Protein AF-A0A5C6ACD1-F1 (afdb_monomer_lite)

Foldseek 3Di:
DAFPLGDDDDADWDQDPQAIWGDDDVDIDGDHPNGHPDDDPDPVRSLVVQVVVCCPVHDALVNLLVSLVSCLVVVVLVRNVVSLVVSCVRPVDDPSSVVSVVSSVVSPDDDDPDDPDDDDDDDDDDDDDDDDDPPPPDDDPPFFDADPCLLVLLVPPVVCLCLVAPPVVVAAEPDHDPAQHADNCVVSSRDDPVNSVSNVRSQRVQADLVDLCPRNNLCPLVQDDPPDGHDDDDVSVVSSVSVSVSSVNRSVVRDDPVVVVVVVPDDDDDDDDDDDDDDDDPPDDDPPPVVVVVVVVPDPPPPPPDDPDDDPDPPPPPPVVVVCVVPPDPVPPD

Radius of gyration: 28.67 Å; chains: 1; bounding box: 75×66×76 Å

pLDDT: mean 71.04, std 18.98, range [27.61, 96.44]

Sequence (334 aa):
MLLHNGSLLEGAVERSPEGVAIQGEGSFLRLRGAEVAYVADSTVGAYEWKRGQAARDGLDATDHLELADWALQNRLLPQAARELLDARQLVPRSGRLDLLERRLDEALRPAAPPAPETKPVLVEGMAEHPGIASNHSVNNPARPILPEGALEQFTRRIQPVLLNSCATAGCHGVHPEPGFALDVAPLRGYGDARSTERNLHATLDLIDLNAVDKSPLLVAAAGPHAGVAPLAGPRRDEMLERLSFWVGAIVAYNRPPEQEAAADQAPPVAEKASVAAEPPVTAESEPDWEAIVAAEADKPTTIQRGVKLTPVRPRDEFDPAVFNTQHRRPQDDE

Organism: NCBI:txid2528001

Structure (mmCIF, N/CA/C/O backbone):
data_AF-A0A5C6ACD1-F1
#
_entry.id   AF-A0A5C6ACD1-F1
#
loop_
_atom_site.group_PDB
_atom_site.id
_atom_site.type_symbol
_atom_site.label_atom_id
_atom_site.label_alt_id
_atom_site.label_comp_id
_atom_site.label_asym_id
_atom_site.label_entity_id
_atom_site.label_seq_id
_atom_site.pdbx_PDB_ins_code
_atom_site.Cartn_x
_atom_site.Cartn_y
_atom_site.Cartn_z
_atom_site.occupancy
_atom_site.B_iso_or_equiv
_atom_site.auth_seq_id
_atom_site.auth_comp_id
_atom_site.auth_asym_id
_atom_site.auth_atom_id
_atom_site.pdbx_PDB_model_num
ATOM 1 N N . MET A 1 1 ? 14.435 13.906 -1.425 1.00 82.12 1 MET A N 1
ATOM 2 C CA . MET A 1 1 ? 15.107 12.912 -0.554 1.00 82.12 1 MET A CA 1
ATOM 3 C C . MET A 1 1 ? 14.461 11.547 -0.745 1.00 82.12 1 MET A C 1
ATOM 5 O O . MET A 1 1 ? 13.245 11.478 -0.748 1.00 82.12 1 MET A O 1
ATOM 9 N N . LEU A 1 2 ? 15.252 10.488 -0.911 1.00 74.75 2 LEU A N 1
ATOM 10 C CA . LEU A 1 2 ? 14.813 9.101 -1.083 1.00 74.75 2 LEU A CA 1
ATOM 11 C C . LEU A 1 2 ? 15.125 8.286 0.179 1.00 74.75 2 LEU A C 1
ATOM 13 O O . LEU A 1 2 ? 16.235 8.349 0.714 1.00 74.75 2 LEU A O 1
ATOM 17 N N . LEU A 1 3 ? 14.156 7.504 0.637 1.00 78.62 3 LEU A N 1
ATOM 18 C CA . LEU A 1 3 ? 14.277 6.626 1.801 1.00 78.62 3 LEU A CA 1
ATOM 19 C C . LEU A 1 3 ? 14.599 5.181 1.392 1.00 78.62 3 LEU A C 1
ATOM 21 O O . LEU A 1 3 ? 14.385 4.794 0.243 1.00 78.62 3 LEU A O 1
ATOM 25 N N . HIS A 1 4 ? 15.083 4.362 2.331 1.00 69.25 4 HIS A N 1
ATOM 26 C CA . HIS A 1 4 ? 15.406 2.946 2.069 1.00 69.25 4 HIS A CA 1
ATOM 27 C C . HIS A 1 4 ? 14.192 2.101 1.661 1.00 69.25 4 HIS A C 1
ATOM 29 O O . HIS A 1 4 ? 14.351 1.109 0.958 1.00 69.25 4 HIS A O 1
ATOM 35 N N . ASN A 1 5 ? 12.979 2.512 2.037 1.00 66.62 5 ASN A N 1
ATOM 36 C CA . ASN A 1 5 ? 11.733 1.884 1.586 1.00 66.62 5 ASN A CA 1
ATOM 37 C C . ASN A 1 5 ? 11.304 2.316 0.165 1.00 66.62 5 ASN A C 1
ATOM 39 O O . ASN A 1 5 ? 10.288 1.850 -0.339 1.00 66.62 5 ASN A O 1
ATOM 43 N N . GLY A 1 6 ? 12.056 3.208 -0.491 1.00 63.69 6 GLY A N 1
ATOM 44 C CA . GLY A 1 6 ? 11.771 3.690 -1.840 1.00 63.69 6 GLY A CA 1
ATOM 45 C C . GLY A 1 6 ? 10.845 4.907 -1.921 1.00 63.69 6 GLY A C 1
ATOM 46 O O . GLY A 1 6 ? 10.571 5.351 -3.039 1.00 63.69 6 GLY A O 1
ATOM 47 N N . SER A 1 7 ? 10.393 5.467 -0.794 1.00 70.31 7 SER A N 1
ATOM 48 C CA . SER A 1 7 ? 9.575 6.686 -0.770 1.00 70.31 7 SER A CA 1
ATOM 49 C C . SER A 1 7 ? 10.400 7.933 -1.075 1.00 70.31 7 SER A C 1
ATOM 51 O O . SER A 1 7 ? 11.525 8.083 -0.586 1.00 70.31 7 SER A O 1
ATOM 53 N N . LEU A 1 8 ? 9.816 8.849 -1.849 1.00 77.38 8 LEU A N 1
ATOM 54 C CA . LEU A 1 8 ? 10.395 10.154 -2.135 1.00 77.38 8 LEU A CA 1
ATOM 55 C C . LEU A 1 8 ? 9.710 11.231 -1.289 1.00 77.38 8 LEU A C 1
ATOM 57 O O . LEU A 1 8 ? 8.489 11.333 -1.264 1.00 77.38 8 LEU A O 1
ATOM 61 N N . LEU A 1 9 ? 10.513 12.036 -0.604 1.00 77.25 9 LEU A N 1
ATOM 62 C CA . LEU A 1 9 ? 10.075 13.217 0.128 1.00 77.25 9 LEU A CA 1
ATOM 63 C C . LEU A 1 9 ? 10.684 14.464 -0.507 1.00 77.25 9 LEU A C 1
ATOM 65 O O . LEU A 1 9 ? 11.903 14.533 -0.705 1.00 77.25 9 LEU A O 1
ATOM 69 N N . GLU A 1 10 ? 9.848 15.449 -0.807 1.00 77.88 10 GLU A N 1
ATOM 70 C CA . GLU A 1 10 ? 10.248 16.724 -1.402 1.00 77.88 10 GLU A CA 1
ATOM 71 C C . GLU A 1 10 ? 10.230 17.832 -0.344 1.00 77.88 10 GLU A C 1
ATOM 73 O O . GLU A 1 10 ? 9.373 17.856 0.538 1.00 77.88 10 GLU A O 1
ATOM 78 N N . GLY A 1 11 ? 11.226 18.716 -0.388 1.00 81.62 11 GLY A N 1
ATOM 79 C CA . GLY A 1 11 ? 11.412 19.766 0.610 1.00 81.62 11 GLY A CA 1
ATOM 80 C C . GLY A 1 11 ? 12.875 20.162 0.783 1.00 81.62 11 GLY A C 1
ATOM 81 O O . GLY A 1 11 ? 13.781 19.521 0.242 1.00 81.62 11 GLY A O 1
ATOM 82 N N . ALA A 1 12 ? 13.106 21.225 1.551 1.00 79.56 12 ALA A N 1
ATOM 83 C CA . ALA A 1 12 ? 14.442 21.668 1.921 1.00 79.56 12 ALA A CA 1
ATOM 84 C C . ALA A 1 12 ? 15.056 20.669 2.907 1.00 79.56 12 ALA A C 1
ATOM 86 O O . ALA A 1 12 ? 14.470 20.380 3.949 1.00 79.56 12 ALA A O 1
ATOM 87 N N . VAL A 1 13 ? 16.220 20.121 2.560 1.00 83.44 13 VAL A N 1
ATOM 88 C CA . VAL A 1 13 ? 16.896 19.098 3.362 1.00 83.44 13 VAL A CA 1
ATOM 89 C C . VAL A 1 13 ? 18.021 19.734 4.168 1.00 83.44 13 VAL A C 1
ATOM 91 O O . VAL A 1 13 ? 18.943 20.313 3.598 1.00 83.44 13 VAL A O 1
ATOM 94 N N . GLU A 1 14 ? 17.986 19.556 5.484 1.00 81.69 14 GLU A N 1
ATOM 95 C CA . GLU A 1 14 ? 19.046 19.981 6.394 1.00 81.69 14 GLU A CA 1
ATOM 96 C C . GLU A 1 14 ? 19.664 18.759 7.081 1.00 81.69 14 GLU A C 1
ATOM 98 O O . GLU A 1 14 ? 18.973 17.926 7.675 1.00 81.69 14 GLU A O 1
ATOM 103 N N . ARG A 1 15 ? 20.990 18.622 6.983 1.00 80.62 15 ARG A N 1
ATOM 104 C CA . ARG A 1 15 ? 21.721 17.541 7.654 1.00 80.62 15 ARG A CA 1
ATOM 105 C C . ARG A 1 15 ? 22.156 18.009 9.034 1.00 80.62 15 ARG A C 1
ATOM 107 O O . ARG A 1 15 ? 22.850 19.015 9.146 1.00 80.62 15 ARG A O 1
ATOM 114 N N . SER A 1 16 ? 21.804 17.246 10.064 1.00 74.12 16 SER A N 1
ATOM 115 C CA . SER A 1 16 ? 22.235 17.488 11.439 1.00 74.12 16 SER A CA 1
ATOM 116 C C . SER A 1 16 ? 23.021 16.287 11.993 1.00 74.12 16 SER A C 1
ATOM 118 O O . SER A 1 16 ? 22.980 15.195 11.424 1.00 74.12 16 SER A O 1
ATOM 120 N N . PRO A 1 17 ? 23.739 16.443 13.120 1.00 65.69 17 PRO A N 1
ATOM 121 C CA . PRO A 1 17 ? 24.431 15.329 13.777 1.00 65.69 17 PRO A CA 1
ATOM 122 C C . PRO A 1 17 ? 23.490 14.215 14.265 1.00 65.69 17 PRO A C 1
ATOM 124 O O . PRO A 1 17 ? 23.923 13.086 14.469 1.00 65.69 17 PRO A O 1
ATOM 127 N N . GLU A 1 18 ? 22.207 14.528 14.461 1.00 65.62 18 GLU A N 1
ATOM 128 C CA . GLU A 1 18 ? 21.193 13.603 14.978 1.00 65.62 18 GLU A CA 1
ATOM 129 C C . GLU A 1 18 ? 20.368 12.940 13.859 1.00 65.62 18 GLU A C 1
ATOM 131 O O . GLU A 1 18 ? 19.579 12.035 14.132 1.00 65.62 18 GLU A O 1
ATOM 136 N N . GLY A 1 19 ? 20.53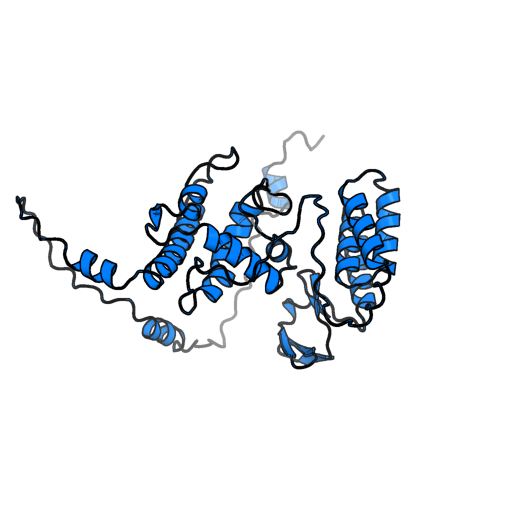0 13.367 12.599 1.00 76.81 19 GLY A N 1
ATOM 137 C CA . GLY A 1 19 ? 19.793 12.818 11.464 1.00 76.81 19 GLY A CA 1
ATOM 138 C C . GLY A 1 19 ? 19.651 13.782 10.288 1.00 76.81 19 GLY A C 1
ATOM 139 O O . GLY A 1 19 ? 20.471 14.670 10.066 1.00 76.81 19 GLY A O 1
ATOM 140 N N . VAL A 1 20 ? 18.593 13.592 9.508 1.00 78.56 20 VAL A N 1
ATOM 141 C CA . VAL A 1 20 ? 18.263 14.432 8.354 1.00 78.56 20 VAL A CA 1
ATOM 142 C C . VAL A 1 20 ? 16.871 15.010 8.569 1.00 78.56 20 VAL A C 1
ATOM 144 O O . VAL A 1 20 ? 15.917 14.271 8.803 1.00 78.56 20 VAL A O 1
ATOM 147 N N . ALA A 1 21 ? 16.757 16.331 8.520 1.00 75.88 21 ALA A N 1
ATOM 148 C CA . ALA A 1 21 ? 15.484 17.029 8.573 1.00 75.88 21 ALA A CA 1
ATOM 149 C C . ALA A 1 21 ? 15.046 17.424 7.162 1.00 75.88 21 ALA A C 1
ATOM 151 O O . ALA A 1 21 ? 15.875 17.777 6.321 1.00 75.88 21 ALA A O 1
ATOM 152 N N . ILE A 1 22 ? 13.742 17.368 6.913 1.00 77.38 22 ILE A N 1
ATOM 153 C CA . ILE A 1 22 ? 13.120 17.887 5.703 1.00 77.38 22 ILE A CA 1
ATOM 154 C C . ILE A 1 22 ? 12.014 18.871 6.071 1.00 77.38 22 ILE A C 1
ATOM 156 O O . ILE A 1 22 ? 11.175 18.594 6.933 1.00 77.38 22 ILE A O 1
ATOM 160 N N . GLN A 1 23 ? 12.035 20.026 5.417 1.00 74.88 23 GLN A N 1
ATOM 161 C CA . GLN A 1 23 ? 11.041 21.077 5.565 1.00 74.88 23 GLN A CA 1
ATOM 162 C C . GLN A 1 23 ? 10.285 21.247 4.243 1.00 74.88 23 GLN A C 1
ATOM 164 O O . GLN A 1 23 ? 10.867 21.643 3.233 1.00 74.88 23 GLN A O 1
ATOM 169 N N . GLY A 1 24 ? 8.998 20.907 4.246 1.00 71.88 24 GLY A N 1
ATOM 170 C CA . GLY A 1 24 ? 8.070 21.118 3.134 1.00 71.88 24 GLY A CA 1
ATOM 171 C C . GLY A 1 24 ? 7.182 22.346 3.353 1.00 71.88 24 GLY A C 1
ATOM 172 O O . GLY A 1 24 ? 7.344 23.084 4.327 1.00 71.88 24 GLY A O 1
ATOM 173 N N . GLU A 1 25 ? 6.201 22.553 2.470 1.00 64.62 25 GLU A N 1
ATOM 174 C CA . GLU A 1 25 ? 5.166 23.580 2.653 1.00 64.62 25 GLU A CA 1
ATOM 175 C C . GLU A 1 25 ? 4.336 23.267 3.910 1.00 64.62 25 GLU A C 1
ATOM 177 O O . GLU A 1 25 ? 3.445 22.422 3.905 1.00 64.62 25 GLU A O 1
ATOM 182 N N . GLY A 1 26 ? 4.689 23.900 5.031 1.00 52.97 26 GLY A N 1
ATOM 183 C CA . GLY A 1 26 ? 3.993 23.751 6.313 1.00 52.97 26 GLY A CA 1
ATOM 184 C C . GLY A 1 26 ? 4.273 22.452 7.079 1.00 52.97 26 GLY A C 1
ATOM 185 O O . GLY A 1 26 ? 3.677 22.244 8.132 1.00 52.97 26 GLY A O 1
ATOM 186 N N . SER A 1 27 ? 5.179 21.594 6.602 1.00 59.62 27 SER A N 1
ATOM 187 C CA . SER A 1 27 ? 5.548 20.342 7.276 1.00 59.62 27 SER A CA 1
ATOM 188 C C . SER A 1 27 ? 7.034 20.304 7.629 1.00 59.62 27 SER A C 1
ATOM 190 O O . SER A 1 27 ? 7.888 20.723 6.851 1.00 59.62 27 SER A O 1
ATOM 192 N N . PHE A 1 28 ? 7.343 19.798 8.822 1.00 66.44 28 PHE A N 1
ATOM 193 C CA . PHE A 1 28 ? 8.704 19.525 9.276 1.00 66.44 28 PHE A CA 1
ATOM 194 C C . PHE A 1 28 ? 8.779 18.069 9.721 1.00 66.44 28 PHE A C 1
ATOM 196 O O . PHE A 1 28 ? 8.016 17.642 10.588 1.00 66.44 28 PHE A O 1
ATOM 203 N N . LEU A 1 29 ? 9.694 17.308 9.128 1.00 68.19 29 LEU A N 1
ATOM 204 C CA . LEU A 1 29 ? 9.902 15.903 9.451 1.00 68.19 29 LEU A CA 1
ATOM 205 C C . LEU A 1 29 ? 11.386 15.652 9.702 1.00 68.19 29 LEU A C 1
ATOM 207 O O . LEU A 1 29 ? 12.237 16.024 8.896 1.00 68.19 29 LEU A O 1
ATOM 211 N N . ARG A 1 30 ? 11.698 14.991 10.818 1.00 73.50 30 ARG A N 1
ATOM 212 C CA . ARG A 1 30 ? 13.063 14.603 11.180 1.00 73.50 30 ARG A CA 1
ATOM 213 C C . ARG A 1 30 ? 13.199 13.092 11.112 1.00 73.50 30 ARG A C 1
ATOM 215 O O . ARG A 1 30 ? 12.466 12.380 11.789 1.00 73.50 30 ARG A O 1
ATOM 222 N N . LEU A 1 31 ? 14.143 12.628 10.306 1.00 70.62 31 LEU A N 1
ATOM 223 C CA . LEU A 1 31 ? 14.413 11.215 10.075 1.00 70.62 31 LEU A CA 1
ATOM 224 C C . LEU A 1 31 ? 15.811 10.858 10.555 1.00 70.62 31 LEU A C 1
ATOM 226 O O . LEU A 1 31 ? 16.729 11.687 10.559 1.00 70.62 31 LEU A O 1
ATOM 230 N N . ARG A 1 32 ? 15.996 9.599 10.945 1.00 76.31 32 ARG A N 1
ATOM 231 C CA . ARG A 1 32 ? 17.329 9.098 11.286 1.00 76.31 32 ARG A CA 1
ATOM 232 C C . ARG A 1 32 ? 18.139 8.920 10.007 1.00 76.31 32 ARG A C 1
ATOM 234 O O . ARG A 1 32 ? 17.606 8.517 8.979 1.00 76.31 32 ARG A O 1
ATOM 241 N N . GLY A 1 33 ? 19.452 9.136 10.078 1.00 72.31 33 GLY A N 1
ATOM 242 C CA . GLY A 1 33 ? 20.330 8.939 8.915 1.00 72.31 33 GLY A CA 1
ATOM 243 C C . GLY A 1 33 ? 20.227 7.532 8.306 1.00 72.31 33 GLY A C 1
ATOM 244 O O . GLY A 1 33 ? 20.301 7.389 7.094 1.00 72.31 33 GLY A O 1
ATOM 245 N N . ALA A 1 34 ? 19.964 6.512 9.132 1.00 74.31 34 ALA A N 1
ATOM 246 C CA . ALA A 1 34 ? 19.766 5.130 8.689 1.00 74.31 34 ALA A CA 1
ATOM 247 C C . ALA A 1 34 ? 18.493 4.907 7.846 1.00 74.31 34 ALA A C 1
ATOM 249 O O . ALA A 1 34 ? 18.395 3.909 7.145 1.00 74.31 34 ALA A O 1
ATOM 250 N N . GLU A 1 35 ? 17.514 5.810 7.894 1.00 69.06 35 GLU A N 1
ATOM 251 C CA . GLU A 1 35 ? 16.264 5.696 7.128 1.00 69.06 35 GLU A CA 1
ATOM 252 C C . GLU A 1 35 ? 16.395 6.326 5.734 1.00 69.06 35 GLU A C 1
ATOM 254 O O . GLU A 1 35 ? 15.672 5.955 4.807 1.00 69.06 35 GLU A O 1
ATOM 259 N N . VAL A 1 36 ? 17.368 7.223 5.558 1.00 81.88 36 VAL A N 1
ATOM 260 C CA . VAL A 1 36 ? 17.614 7.946 4.310 1.00 81.88 36 VAL A CA 1
ATOM 261 C C . VAL A 1 36 ? 18.565 7.150 3.427 1.00 81.88 36 VAL A C 1
ATOM 263 O O . VAL A 1 36 ? 19.728 6.957 3.771 1.00 81.88 36 VAL A O 1
ATOM 266 N N . ALA A 1 37 ? 18.080 6.724 2.264 1.00 77.75 37 ALA A N 1
ATOM 267 C CA . ALA A 1 37 ? 18.901 6.032 1.278 1.00 77.75 37 ALA A CA 1
ATOM 268 C C . ALA A 1 37 ? 19.756 7.017 0.477 1.00 77.75 37 ALA A C 1
ATOM 270 O O . ALA A 1 37 ? 20.948 6.798 0.269 1.00 77.75 37 ALA A O 1
ATOM 271 N N . TYR A 1 38 ? 19.149 8.118 0.025 1.00 83.31 38 TYR A N 1
ATOM 272 C CA . TYR A 1 38 ? 19.836 9.090 -0.815 1.00 83.31 38 TYR A CA 1
ATOM 273 C C . TYR A 1 38 ? 19.208 10.483 -0.730 1.00 83.31 38 TYR A C 1
ATOM 275 O O . TYR A 1 38 ? 17.991 10.646 -0.681 1.00 83.31 38 TYR A O 1
ATOM 283 N N . VAL A 1 39 ? 20.040 11.523 -0.750 1.00 87.19 39 VAL A N 1
ATOM 284 C CA . VAL A 1 39 ? 19.585 12.914 -0.865 1.00 87.19 39 VAL A CA 1
ATOM 285 C C . VAL A 1 39 ? 19.971 13.397 -2.253 1.00 87.19 39 VAL A C 1
ATOM 287 O O . VAL A 1 39 ? 21.157 13.487 -2.553 1.00 87.19 39 VAL A O 1
ATOM 290 N N . ALA A 1 40 ? 18.963 13.670 -3.077 1.00 86.88 40 ALA A N 1
ATOM 291 C CA . ALA A 1 40 ? 19.121 14.160 -4.438 1.00 86.88 40 ALA A CA 1
ATOM 292 C C . ALA A 1 40 ? 18.652 15.612 -4.543 1.00 86.88 40 ALA A C 1
ATOM 294 O O . ALA A 1 40 ? 17.717 16.004 -3.842 1.00 86.88 40 ALA A O 1
ATOM 295 N N . ASP A 1 41 ? 19.240 16.346 -5.486 1.00 86.12 41 ASP A N 1
ATOM 296 C CA . ASP A 1 41 ? 18.879 17.737 -5.793 1.00 86.12 41 ASP A CA 1
ATOM 297 C C . ASP A 1 41 ? 17.559 17.848 -6.574 1.00 86.12 41 ASP A C 1
ATOM 299 O O . ASP A 1 41 ? 16.983 18.924 -6.703 1.00 86.12 41 ASP A O 1
ATOM 303 N N . SER A 1 42 ? 17.070 16.731 -7.119 1.00 88.25 42 SER A N 1
ATOM 304 C CA . SER A 1 42 ? 15.792 16.651 -7.822 1.00 88.25 42 SER A CA 1
ATOM 305 C C . SER A 1 42 ? 15.207 15.241 -7.772 1.00 88.25 42 SER A C 1
ATOM 307 O O . SER A 1 42 ? 15.917 14.256 -7.546 1.00 88.25 42 SER A O 1
ATOM 309 N N . THR A 1 43 ? 13.911 15.141 -8.057 1.00 86.44 43 THR A N 1
ATOM 310 C CA . THR A 1 43 ? 13.170 13.879 -8.219 1.00 86.44 43 THR A CA 1
ATOM 311 C C . THR A 1 43 ? 13.784 13.004 -9.319 1.00 86.44 43 THR A C 1
ATOM 313 O O . THR A 1 43 ? 13.920 11.793 -9.150 1.00 86.44 43 THR A O 1
ATOM 316 N N . VAL A 1 44 ? 14.286 13.621 -10.396 1.00 91.69 44 VAL A N 1
ATOM 317 C CA . VAL A 1 44 ? 15.043 12.930 -11.456 1.00 91.69 44 VAL A CA 1
ATOM 318 C C . VAL A 1 44 ? 16.396 12.424 -10.944 1.00 91.69 44 VAL A C 1
ATOM 320 O O . VAL A 1 44 ? 16.784 11.301 -11.241 1.00 91.69 44 VAL A O 1
ATOM 323 N N . GLY A 1 45 ? 17.113 13.196 -10.125 1.00 88.44 45 GLY A N 1
ATOM 324 C CA . GLY A 1 45 ? 18.369 12.731 -9.523 1.00 88.44 45 GLY A CA 1
ATOM 325 C C . GLY A 1 45 ? 18.172 11.519 -8.603 1.00 88.44 45 GLY A C 1
ATOM 326 O O . GLY A 1 45 ? 18.983 10.595 -8.606 1.00 88.44 45 GLY A O 1
ATOM 327 N N . ALA A 1 46 ? 17.066 11.485 -7.853 1.00 88.44 46 ALA A N 1
ATOM 328 C CA . ALA A 1 46 ? 16.704 10.332 -7.030 1.00 88.44 46 ALA A CA 1
ATOM 329 C C . ALA A 1 46 ? 16.373 9.099 -7.884 1.00 88.44 46 ALA A C 1
ATOM 331 O O . ALA A 1 46 ? 16.778 7.988 -7.537 1.00 88.44 46 ALA A O 1
ATOM 332 N N . TYR A 1 47 ? 15.686 9.304 -9.012 1.00 92.00 47 TYR A N 1
ATOM 333 C CA . TYR A 1 47 ? 15.417 8.260 -9.995 1.00 92.00 47 TYR A CA 1
ATOM 334 C C . TYR A 1 47 ? 16.702 7.641 -10.551 1.00 92.00 47 TYR A C 1
ATOM 336 O O . TYR A 1 47 ? 16.867 6.425 -10.508 1.00 92.00 47 TYR A O 1
ATOM 344 N N . GLU A 1 48 ? 17.628 8.468 -11.041 1.00 93.44 48 GLU A N 1
ATOM 345 C CA . GLU A 1 48 ? 18.870 7.985 -11.653 1.00 93.44 48 GLU A CA 1
ATOM 346 C C . GLU A 1 48 ? 19.733 7.218 -10.648 1.00 93.44 48 GLU A C 1
ATOM 348 O O . GLU A 1 48 ? 20.291 6.172 -10.979 1.00 93.44 48 GLU A O 1
ATOM 353 N N . TRP A 1 49 ? 19.779 7.672 -9.390 1.00 91.81 49 TRP A N 1
ATOM 354 C CA . TRP A 1 49 ? 20.426 6.911 -8.324 1.00 91.81 49 TRP A CA 1
ATOM 355 C C . TRP A 1 49 ? 19.753 5.549 -8.119 1.00 91.81 49 TRP A C 1
ATOM 357 O O . TRP A 1 49 ? 20.436 4.526 -8.102 1.00 91.81 49 TRP A O 1
ATOM 367 N N . LYS A 1 50 ? 18.416 5.511 -8.023 1.00 87.06 50 LYS A N 1
ATOM 368 C CA . LYS A 1 50 ? 17.652 4.267 -7.838 1.00 87.06 50 LYS A CA 1
ATOM 369 C C . LYS A 1 50 ? 17.873 3.286 -8.993 1.00 87.06 50 LYS A C 1
ATOM 371 O O . LYS A 1 50 ? 18.154 2.114 -8.751 1.00 87.06 50 LYS A O 1
ATOM 376 N N . ARG A 1 51 ? 17.819 3.768 -10.235 1.00 91.56 51 ARG A N 1
ATOM 377 C CA . ARG A 1 51 ? 18.113 2.986 -11.442 1.00 91.56 51 ARG A CA 1
ATOM 378 C C . ARG A 1 51 ? 19.552 2.471 -11.444 1.00 91.56 51 ARG A C 1
ATOM 380 O O . ARG A 1 51 ? 19.779 1.313 -11.769 1.00 91.56 51 ARG A O 1
ATOM 387 N N . GLY A 1 52 ? 20.515 3.298 -11.039 1.00 91.69 52 GLY A N 1
ATOM 388 C CA . GLY A 1 52 ? 21.919 2.903 -10.911 1.00 91.69 52 GLY A CA 1
ATOM 389 C C . GLY A 1 52 ? 22.156 1.816 -9.859 1.00 91.69 52 GLY A C 1
ATOM 390 O O . GLY A 1 52 ? 23.024 0.969 -10.047 1.00 91.69 52 GLY A O 1
ATOM 391 N N . GLN A 1 53 ? 21.372 1.803 -8.777 1.00 87.00 53 GLN A N 1
ATOM 392 C CA . GLN A 1 53 ? 21.422 0.740 -7.772 1.00 87.00 53 GLN A CA 1
ATOM 393 C C . GLN A 1 53 ? 20.873 -0.585 -8.306 1.00 87.00 53 GLN A C 1
ATOM 395 O O . GLN A 1 53 ? 21.514 -1.611 -8.099 1.00 87.00 53 GLN A O 1
ATOM 400 N N . ALA A 1 54 ? 19.737 -0.555 -9.008 1.00 85.06 54 ALA A N 1
ATOM 401 C CA . ALA A 1 54 ? 19.143 -1.746 -9.618 1.00 85.06 54 ALA A CA 1
ATOM 402 C C . ALA A 1 54 ? 20.019 -2.311 -10.753 1.00 85.06 54 ALA A C 1
ATOM 404 O O . ALA A 1 54 ? 20.190 -3.514 -10.874 1.00 85.06 54 ALA A O 1
ATOM 405 N N . ALA A 1 55 ? 20.671 -1.446 -11.533 1.00 88.19 55 ALA A N 1
ATOM 406 C CA . ALA A 1 55 ? 21.485 -1.859 -12.675 1.00 88.19 55 ALA A CA 1
ATOM 407 C C . ALA A 1 55 ? 22.836 -2.513 -12.320 1.00 88.19 55 ALA A C 1
ATOM 409 O O . ALA A 1 55 ? 23.572 -2.883 -13.234 1.00 88.19 55 ALA A O 1
ATOM 410 N N . ARG A 1 56 ? 23.195 -2.646 -11.033 1.00 83.81 56 ARG A N 1
ATOM 411 C CA . ARG A 1 56 ? 24.489 -3.221 -10.610 1.00 83.81 56 ARG A CA 1
ATOM 412 C C . ARG A 1 56 ? 24.675 -4.665 -11.071 1.00 83.81 56 ARG A C 1
ATOM 414 O O . ARG A 1 56 ? 25.782 -5.016 -11.469 1.00 83.81 56 ARG A O 1
ATOM 421 N N . ASP A 1 57 ? 23.595 -5.439 -11.077 1.00 80.81 57 ASP A N 1
ATOM 422 C CA . ASP A 1 57 ? 23.584 -6.850 -11.477 1.00 80.81 57 ASP A CA 1
ATOM 423 C C . ASP A 1 57 ? 22.985 -7.055 -12.887 1.00 80.81 57 ASP A C 1
ATOM 425 O O . ASP A 1 57 ? 22.771 -8.183 -13.330 1.00 80.81 57 ASP A O 1
ATOM 429 N N . GLY A 1 58 ? 22.777 -5.955 -13.624 1.00 85.56 58 GLY A N 1
ATOM 430 C CA . GLY A 1 58 ? 21.986 -5.915 -14.853 1.00 85.56 58 GLY A CA 1
ATOM 431 C C . GLY A 1 58 ? 20.495 -5.745 -14.557 1.00 85.56 58 GLY A C 1
ATOM 432 O O . GLY A 1 58 ? 20.008 -6.220 -13.542 1.00 85.56 58 GLY A O 1
ATOM 433 N N . LEU A 1 59 ? 19.781 -5.030 -15.431 1.00 90.25 59 LEU A N 1
ATOM 434 C CA . LEU A 1 59 ? 18.332 -4.851 -15.300 1.00 90.25 59 LEU A CA 1
ATOM 435 C C . LEU A 1 59 ? 17.605 -5.942 -16.078 1.00 90.25 59 LEU A C 1
ATOM 437 O O . LEU A 1 59 ? 17.876 -6.143 -17.267 1.00 90.25 59 LEU A O 1
ATOM 441 N N . ASP A 1 60 ? 16.668 -6.613 -15.420 1.00 89.75 60 ASP A N 1
ATOM 442 C CA . ASP A 1 60 ? 15.730 -7.512 -16.072 1.00 89.75 60 ASP A CA 1
ATOM 443 C C . ASP A 1 60 ? 14.382 -6.826 -16.374 1.00 89.75 60 ASP A C 1
ATOM 445 O O . ASP A 1 60 ? 14.147 -5.649 -16.085 1.00 89.75 60 ASP A O 1
ATOM 449 N N . ALA A 1 61 ? 13.468 -7.562 -17.010 1.00 87.81 61 ALA A N 1
ATOM 450 C CA . ALA A 1 61 ? 12.156 -7.026 -17.360 1.00 87.81 61 ALA A CA 1
ATOM 451 C C . ALA A 1 61 ? 11.322 -6.631 -16.130 1.00 87.81 61 ALA A C 1
ATOM 453 O O . ALA A 1 61 ? 10.521 -5.701 -16.206 1.00 87.81 61 ALA A O 1
ATOM 454 N N . THR A 1 62 ? 11.482 -7.334 -15.009 1.00 86.06 62 THR A N 1
ATOM 455 C CA . THR A 1 62 ? 10.787 -7.033 -13.756 1.00 86.06 62 THR A CA 1
ATOM 456 C C . THR A 1 62 ? 11.309 -5.729 -13.170 1.00 86.06 62 THR A C 1
ATOM 458 O O . THR A 1 62 ? 10.498 -4.867 -12.830 1.00 86.06 62 THR A O 1
ATOM 461 N N . ASP A 1 63 ? 12.629 -5.541 -13.148 1.00 87.88 63 ASP A N 1
ATOM 462 C CA . ASP A 1 63 ? 13.274 -4.322 -12.659 1.00 87.88 63 ASP A CA 1
ATOM 463 C C . ASP A 1 63 ? 12.821 -3.096 -13.455 1.00 87.88 63 ASP A C 1
ATOM 465 O O . ASP A 1 63 ? 12.431 -2.077 -12.881 1.00 87.88 63 ASP A O 1
ATOM 469 N N . HIS A 1 64 ? 12.789 -3.204 -14.787 1.00 92.25 64 HIS A N 1
ATOM 470 C CA . HIS A 1 64 ? 12.283 -2.138 -15.652 1.00 92.25 64 HIS A CA 1
ATOM 471 C C . HIS A 1 64 ? 10.807 -1.812 -15.364 1.00 92.25 64 HIS A C 1
ATOM 473 O O . HIS A 1 64 ? 10.430 -0.643 -15.284 1.00 92.25 64 HIS A O 1
ATOM 479 N N . LEU A 1 65 ? 9.954 -2.818 -15.138 1.00 88.00 65 LEU A N 1
ATOM 480 C CA . LEU A 1 65 ? 8.547 -2.592 -14.780 1.00 88.00 65 LEU A CA 1
ATOM 481 C C . LEU A 1 65 ? 8.385 -1.959 -13.386 1.00 88.00 65 LEU A C 1
ATOM 483 O O . LEU A 1 65 ? 7.439 -1.201 -13.163 1.00 88.00 65 LEU A O 1
ATOM 487 N N . GLU A 1 66 ? 9.277 -2.251 -12.441 1.00 87.25 66 GLU A N 1
ATOM 488 C CA . GLU A 1 66 ? 9.293 -1.622 -11.116 1.00 87.25 66 GLU A CA 1
ATOM 489 C C . GLU A 1 66 ? 9.780 -0.173 -11.162 1.00 87.25 66 GLU A C 1
ATOM 491 O O . GLU A 1 66 ? 9.174 0.703 -10.536 1.00 87.25 66 GLU A O 1
ATOM 496 N N . LEU A 1 67 ? 10.820 0.108 -11.948 1.00 88.81 67 LEU A N 1
ATOM 497 C CA . LEU A 1 67 ? 11.299 1.467 -12.193 1.00 88.81 67 LEU A CA 1
ATOM 498 C C . LEU A 1 67 ? 10.249 2.308 -12.930 1.00 88.81 67 LEU A C 1
ATOM 500 O O . LEU A 1 67 ? 10.038 3.465 -12.562 1.00 88.81 67 LEU A O 1
ATOM 504 N N . ALA A 1 68 ? 9.544 1.724 -13.904 1.00 88.81 68 ALA A N 1
ATOM 505 C CA . ALA A 1 68 ? 8.449 2.376 -14.617 1.00 88.81 68 ALA A CA 1
ATOM 506 C C . ALA A 1 68 ? 7.297 2.770 -13.684 1.00 88.81 68 ALA A C 1
ATOM 508 O O . ALA A 1 68 ? 6.830 3.909 -13.720 1.00 88.81 68 ALA A O 1
ATOM 509 N N . ASP A 1 69 ? 6.848 1.848 -12.828 1.00 86.31 69 ASP A N 1
ATOM 510 C CA . ASP A 1 69 ? 5.774 2.114 -11.866 1.00 86.31 69 ASP A CA 1
ATOM 511 C C . ASP A 1 69 ? 6.188 3.200 -10.861 1.00 86.31 69 ASP A C 1
ATOM 513 O O . ASP A 1 69 ? 5.439 4.148 -10.621 1.00 86.31 69 ASP A O 1
ATOM 517 N N . TRP A 1 70 ? 7.422 3.141 -10.351 1.00 88.00 70 TRP A N 1
ATOM 518 C CA . TRP A 1 70 ? 7.954 4.178 -9.464 1.00 88.00 70 TRP A CA 1
ATOM 519 C C . TRP A 1 70 ? 8.036 5.548 -10.157 1.00 88.00 70 TRP A C 1
ATOM 521 O O . TRP A 1 70 ? 7.688 6.571 -9.562 1.00 88.00 70 TRP A O 1
ATOM 531 N N . ALA A 1 71 ? 8.455 5.593 -11.423 1.00 90.06 71 ALA A N 1
ATOM 532 C CA . ALA A 1 71 ? 8.507 6.826 -12.199 1.00 90.06 71 ALA A CA 1
ATOM 533 C C . ALA A 1 71 ? 7.102 7.411 -12.448 1.00 90.06 71 ALA A C 1
ATOM 535 O O . ALA A 1 71 ? 6.909 8.615 -12.275 1.00 90.06 71 ALA A O 1
ATOM 536 N N . LEU A 1 72 ? 6.099 6.580 -12.761 1.00 83.81 72 LEU A N 1
ATOM 537 C CA . LEU A 1 72 ? 4.702 7.015 -12.904 1.00 83.81 72 LEU A CA 1
ATOM 538 C C . LEU A 1 72 ? 4.152 7.628 -11.611 1.00 83.81 72 LEU A C 1
ATOM 540 O O . LEU A 1 72 ? 3.520 8.686 -11.655 1.00 83.81 72 LEU A O 1
ATOM 544 N N . GLN A 1 73 ? 4.429 7.003 -10.464 1.00 81.06 73 GLN A N 1
ATOM 545 C CA . GLN A 1 73 ? 3.997 7.488 -9.148 1.00 81.06 73 GLN A CA 1
ATOM 546 C C . GLN A 1 73 ? 4.564 8.877 -8.827 1.00 81.06 73 GLN A C 1
ATOM 548 O O . GLN A 1 73 ? 3.849 9.729 -8.307 1.00 81.06 73 GLN A O 1
ATOM 553 N N . ASN A 1 74 ? 5.818 9.135 -9.208 1.00 83.44 74 ASN A N 1
ATOM 554 C CA . ASN A 1 74 ? 6.501 10.412 -8.979 1.00 83.44 74 ASN A CA 1
ATOM 555 C C . ASN A 1 74 ? 6.346 11.400 -10.152 1.00 83.44 74 ASN A C 1
ATOM 557 O O . ASN A 1 74 ? 7.095 12.370 -10.247 1.00 83.44 74 ASN A O 1
ATOM 561 N N . ARG A 1 75 ? 5.391 11.157 -11.066 1.00 89.44 75 ARG A N 1
ATOM 562 C CA . ARG A 1 75 ? 5.111 11.994 -12.254 1.00 89.44 75 ARG A CA 1
ATOM 563 C C . ARG A 1 75 ? 6.317 12.198 -13.184 1.00 89.44 75 ARG A C 1
ATOM 565 O O . ARG A 1 75 ? 6.353 13.138 -13.975 1.00 89.44 75 ARG A O 1
ATOM 572 N N . LEU A 1 76 ? 7.268 11.269 -13.162 1.00 92.31 76 LEU A N 1
ATOM 573 C CA . LEU A 1 76 ? 8.430 11.216 -14.046 1.00 92.31 76 LEU A CA 1
ATOM 574 C C . LEU A 1 76 ? 8.066 10.495 -15.352 1.00 92.31 76 LEU A C 1
ATOM 576 O O . LEU A 1 76 ? 8.561 9.409 -15.653 1.00 92.31 76 LEU A O 1
ATOM 580 N N . LEU A 1 77 ? 7.145 11.083 -16.119 1.00 92.75 77 LEU A N 1
ATOM 581 C CA . LEU A 1 77 ? 6.574 10.447 -17.315 1.00 92.75 77 LEU A CA 1
ATOM 582 C C . LEU A 1 77 ? 7.623 10.065 -18.381 1.00 92.75 77 LEU A C 1
ATOM 584 O O . LEU A 1 77 ? 7.521 8.964 -18.922 1.00 92.75 77 LEU A O 1
ATOM 588 N N . PRO A 1 78 ? 8.654 10.890 -18.673 1.00 95.00 78 PRO A N 1
ATOM 589 C CA . PRO A 1 78 ? 9.697 10.507 -19.627 1.00 95.00 78 PRO A CA 1
ATOM 590 C C . PRO A 1 78 ? 10.497 9.275 -19.182 1.00 95.00 78 PRO A C 1
ATOM 592 O O . PRO A 1 78 ? 10.805 8.405 -19.994 1.00 95.00 78 PRO A O 1
ATOM 595 N N . GLN A 1 79 ? 10.816 9.189 -17.890 1.00 95.88 79 GLN A N 1
ATOM 596 C CA . GLN A 1 79 ? 11.527 8.059 -17.299 1.00 95.88 79 GLN A CA 1
ATOM 597 C C . GLN A 1 79 ? 10.655 6.803 -17.331 1.00 95.88 79 GLN A C 1
ATOM 599 O O . GLN A 1 79 ? 11.115 5.759 -17.778 1.00 95.88 79 GLN A O 1
ATOM 604 N N . ALA A 1 80 ? 9.376 6.919 -16.961 1.00 93.25 80 ALA A N 1
ATOM 605 C CA . ALA A 1 80 ? 8.427 5.814 -17.047 1.00 93.25 80 ALA A CA 1
ATOM 606 C C . ALA A 1 80 ? 8.328 5.247 -18.471 1.00 93.25 80 ALA A C 1
ATOM 608 O O . ALA A 1 80 ? 8.407 4.036 -18.660 1.00 93.25 80 ALA A O 1
ATOM 609 N N . ALA A 1 81 ? 8.212 6.117 -19.478 1.00 94.56 81 ALA A N 1
ATOM 610 C CA . ALA A 1 81 ? 8.150 5.704 -20.877 1.00 94.56 81 ALA A CA 1
ATOM 611 C C . ALA A 1 81 ? 9.407 4.939 -21.317 1.00 94.56 81 ALA A C 1
ATOM 613 O O . ALA A 1 81 ? 9.299 3.922 -22.001 1.00 94.56 81 ALA A O 1
ATOM 614 N N . ARG A 1 82 ? 10.596 5.402 -20.904 1.00 96.44 82 ARG A N 1
ATOM 615 C CA . ARG A 1 82 ? 11.869 4.730 -21.198 1.00 96.44 82 ARG A CA 1
ATOM 616 C C . ARG A 1 82 ? 11.890 3.306 -20.654 1.00 96.44 82 ARG A C 1
ATOM 618 O O . ARG A 1 82 ? 12.178 2.380 -21.402 1.00 96.44 82 ARG A O 1
ATOM 625 N N . GLU A 1 83 ? 11.564 3.129 -19.380 1.00 94.88 83 GLU A N 1
ATOM 626 C CA . GLU A 1 83 ? 11.635 1.807 -18.756 1.00 94.88 83 GLU A CA 1
ATOM 627 C C . GLU A 1 83 ? 10.576 0.848 -19.315 1.00 94.88 83 GLU A C 1
ATOM 629 O O . GLU A 1 83 ? 10.854 -0.333 -19.478 1.00 94.88 83 GLU A O 1
ATOM 634 N N . LEU A 1 84 ? 9.387 1.337 -19.694 1.00 93.56 84 LEU A N 1
ATOM 635 C CA . LEU A 1 84 ? 8.384 0.506 -20.376 1.00 93.56 84 LEU A CA 1
ATOM 636 C C . LEU A 1 84 ? 8.846 0.067 -21.773 1.00 93.56 84 LEU A C 1
ATOM 638 O O . LEU A 1 84 ? 8.577 -1.065 -22.179 1.00 93.56 84 LEU A O 1
ATOM 642 N N . LEU A 1 85 ? 9.568 0.923 -22.502 1.00 95.00 85 LEU A N 1
ATOM 643 C CA . LEU A 1 85 ? 10.174 0.553 -23.784 1.00 95.00 85 LEU A CA 1
ATOM 644 C C . LEU A 1 85 ? 11.259 -0.514 -23.609 1.00 95.00 85 LEU A C 1
ATOM 646 O O . LEU A 1 85 ? 11.273 -1.479 -24.376 1.00 95.00 85 LEU A O 1
ATOM 650 N N . ASP A 1 86 ? 12.123 -0.368 -22.605 1.00 93.31 86 ASP A N 1
ATOM 651 C CA . ASP A 1 86 ? 13.168 -1.347 -22.292 1.00 93.31 86 ASP A CA 1
ATOM 652 C C . ASP A 1 86 ? 12.538 -2.685 -21.836 1.00 93.31 86 ASP A C 1
ATOM 654 O O . ASP A 1 86 ? 12.866 -3.747 -22.371 1.00 93.31 86 ASP A O 1
ATOM 658 N N . ALA A 1 87 ? 11.524 -2.647 -20.961 1.00 92.44 87 ALA A N 1
ATOM 659 C CA . ALA A 1 87 ? 10.765 -3.827 -20.535 1.00 92.44 87 ALA A CA 1
ATOM 660 C C . ALA A 1 87 ? 10.080 -4.548 -21.708 1.00 92.44 87 ALA A C 1
ATOM 662 O O . ALA A 1 87 ? 10.111 -5.778 -21.778 1.00 92.44 87 ALA A O 1
ATOM 663 N N . ARG A 1 88 ? 9.489 -3.803 -22.655 1.00 92.88 88 ARG A N 1
ATOM 664 C CA . ARG A 1 88 ? 8.842 -4.366 -23.851 1.00 92.88 88 ARG A CA 1
ATOM 665 C C . ARG A 1 88 ? 9.821 -5.144 -24.729 1.00 92.88 88 ARG A C 1
ATOM 667 O O . ARG A 1 88 ? 9.415 -6.131 -25.339 1.00 92.88 88 ARG A O 1
ATOM 674 N N . GLN A 1 89 ? 11.079 -4.711 -24.820 1.00 94.31 89 GLN A N 1
ATOM 675 C CA . GLN A 1 89 ? 12.096 -5.425 -25.599 1.00 94.31 89 GLN A CA 1
ATOM 676 C C . GLN A 1 89 ? 12.438 -6.785 -24.981 1.00 94.31 89 GLN A C 1
ATOM 678 O O . GLN A 1 89 ? 12.686 -7.740 -25.714 1.00 94.31 89 GLN A O 1
ATOM 683 N N . LEU A 1 90 ? 12.414 -6.880 -23.649 1.00 91.00 90 LEU A N 1
ATOM 684 C CA . LEU A 1 90 ? 12.726 -8.108 -22.917 1.00 91.00 90 LEU A CA 1
ATOM 685 C C . LEU A 1 90 ? 11.524 -9.057 -22.831 1.00 91.00 90 LEU A C 1
ATOM 687 O O . LEU A 1 90 ? 11.657 -10.255 -23.074 1.00 91.00 90 LEU A O 1
ATOM 691 N N . VAL A 1 91 ? 10.339 -8.529 -22.504 1.00 89.81 91 VAL A N 1
ATOM 692 C CA . VAL A 1 91 ? 9.093 -9.297 -22.366 1.00 89.81 91 VAL A CA 1
ATOM 693 C C . VAL A 1 91 ? 7.965 -8.585 -23.122 1.00 89.81 91 VAL A C 1
ATOM 695 O O . VAL A 1 91 ? 7.216 -7.798 -22.541 1.00 89.81 91 VAL A O 1
ATOM 698 N N . PRO A 1 92 ? 7.775 -8.896 -24.419 1.00 85.94 92 PRO A N 1
ATOM 699 C CA . PRO A 1 92 ? 6.770 -8.227 -25.249 1.00 85.94 92 PRO A CA 1
ATOM 700 C C . PRO A 1 92 ? 5.315 -8.517 -24.860 1.00 85.94 92 PRO A C 1
ATOM 702 O O . PRO A 1 92 ? 4.412 -7.817 -25.311 1.00 85.94 92 PRO A O 1
ATOM 705 N N . ARG A 1 93 ? 5.062 -9.582 -24.086 1.00 81.50 93 ARG A N 1
ATOM 706 C CA . ARG A 1 93 ? 3.721 -9.987 -23.638 1.00 81.50 93 ARG A CA 1
ATOM 707 C C . ARG A 1 93 ? 3.709 -10.172 -22.128 1.00 81.50 93 ARG A C 1
ATOM 709 O O . ARG A 1 93 ? 4.092 -11.225 -21.624 1.00 81.50 93 ARG A O 1
ATOM 716 N N . SER A 1 94 ? 3.249 -9.147 -21.422 1.00 83.00 94 SER A N 1
ATOM 717 C CA . SER A 1 94 ? 3.060 -9.152 -19.974 1.00 83.00 94 SER A CA 1
ATOM 718 C C . SER A 1 94 ? 1.845 -8.300 -19.631 1.00 83.00 94 SER A C 1
ATOM 720 O O . SER A 1 94 ? 1.804 -7.125 -19.980 1.00 83.00 94 SER A O 1
ATOM 722 N N . GLY A 1 95 ? 0.886 -8.849 -18.879 1.00 84.75 95 GLY A N 1
ATOM 723 C CA . GLY A 1 95 ? -0.275 -8.068 -18.433 1.00 84.75 95 GLY A CA 1
ATOM 724 C C . GLY A 1 95 ? 0.107 -6.882 -17.534 1.00 84.75 95 GLY A C 1
ATOM 725 O O . GLY A 1 95 ? -0.615 -5.889 -17.472 1.00 84.75 95 GLY A O 1
ATOM 726 N N . ARG A 1 96 ? 1.269 -6.949 -16.863 1.00 79.75 96 ARG A N 1
ATOM 727 C CA . ARG A 1 96 ? 1.806 -5.834 -16.069 1.00 79.75 96 ARG A CA 1
ATOM 728 C C . ARG A 1 96 ? 2.331 -4.707 -16.960 1.00 79.75 96 ARG A C 1
ATOM 730 O O . ARG A 1 96 ? 2.127 -3.548 -16.612 1.00 79.75 96 ARG A O 1
ATOM 737 N N . LEU A 1 97 ? 2.957 -5.037 -18.092 1.00 85.31 97 LEU A N 1
ATOM 738 C CA . LEU A 1 97 ? 3.385 -4.053 -19.090 1.00 85.31 97 LEU A CA 1
ATOM 739 C C . LEU A 1 97 ? 2.163 -3.306 -19.645 1.00 85.31 97 LEU A C 1
ATOM 741 O O . LEU A 1 97 ? 2.108 -2.084 -19.546 1.00 85.31 97 LEU A O 1
ATOM 745 N N . ASP A 1 98 ? 1.141 -4.042 -20.093 1.00 85.31 98 ASP A N 1
ATOM 746 C CA . ASP A 1 98 ? -0.092 -3.464 -20.651 1.00 85.31 98 ASP A CA 1
ATOM 747 C C . ASP A 1 98 ? -0.797 -2.522 -19.656 1.00 85.31 98 ASP A C 1
ATOM 749 O O . ASP A 1 98 ? -1.294 -1.449 -20.010 1.00 85.31 98 ASP A O 1
ATOM 753 N N . LEU A 1 99 ? -0.829 -2.905 -18.374 1.00 88.75 99 LEU A N 1
ATOM 754 C CA . LEU A 1 99 ? -1.422 -2.087 -17.318 1.00 88.75 99 LEU A CA 1
ATOM 755 C C . LEU A 1 99 ? -0.676 -0.761 -17.121 1.00 88.75 99 LEU A C 1
ATOM 757 O O . LEU A 1 99 ? -1.320 0.282 -16.977 1.00 88.75 99 LEU A O 1
ATOM 761 N N . LEU A 1 100 ? 0.657 -0.801 -17.061 1.00 83.81 100 LEU A N 1
ATOM 762 C CA . LEU A 1 100 ? 1.477 0.389 -16.828 1.00 83.81 100 LEU A CA 1
ATOM 763 C C . LEU A 1 100 ? 1.479 1.325 -18.040 1.00 83.81 100 LEU A C 1
ATOM 765 O O . LEU A 1 100 ? 1.462 2.540 -17.862 1.00 83.81 100 LEU A O 1
ATOM 769 N N . GLU A 1 101 ? 1.401 0.787 -19.252 1.00 90.44 101 GLU A N 1
ATOM 770 C CA . GLU A 1 101 ? 1.245 1.585 -20.470 1.00 90.44 101 GLU A CA 1
ATOM 771 C C . GLU A 1 101 ? -0.080 2.332 -20.500 1.00 90.44 101 GLU A C 1
ATOM 773 O O . GLU A 1 101 ? -0.096 3.541 -20.711 1.00 90.44 101 GLU A O 1
ATOM 778 N N . ARG A 1 102 ? -1.187 1.662 -20.159 1.00 88.19 102 ARG A N 1
ATOM 779 C CA . ARG A 1 102 ? -2.486 2.335 -20.043 1.00 88.19 102 ARG A CA 1
ATOM 780 C C . ARG A 1 102 ? -2.460 3.457 -19.001 1.00 88.19 102 ARG A C 1
ATOM 782 O O . ARG A 1 102 ? -3.078 4.498 -19.209 1.00 88.19 102 ARG A O 1
ATOM 789 N N . ARG A 1 103 ? -1.751 3.258 -17.884 1.00 86.69 103 ARG A N 1
ATOM 790 C CA . ARG A 1 103 ? -1.565 4.303 -16.861 1.00 86.69 103 ARG A CA 1
ATOM 791 C C . ARG A 1 103 ? -0.732 5.473 -17.382 1.00 86.69 103 ARG A C 1
ATOM 793 O O . ARG A 1 103 ? -1.059 6.616 -17.075 1.00 86.69 103 ARG A O 1
ATOM 800 N N . LEU A 1 104 ? 0.320 5.206 -18.156 1.00 90.50 104 LEU A N 1
ATOM 801 C CA . LEU A 1 104 ? 1.120 6.247 -18.800 1.00 90.50 104 LEU A CA 1
ATOM 802 C C . LEU A 1 104 ? 0.274 7.050 -19.799 1.00 90.50 104 LEU A C 1
ATOM 804 O O . LEU A 1 104 ? 0.292 8.278 -19.752 1.00 90.50 104 LEU A O 1
ATOM 808 N N . ASP A 1 105 ? -0.517 6.377 -20.633 1.00 90.75 105 ASP A N 1
ATOM 809 C CA . ASP A 1 105 ? -1.423 7.016 -21.594 1.00 90.75 105 ASP A CA 1
ATOM 810 C C . ASP A 1 105 ? -2.466 7.900 -20.902 1.00 90.75 105 ASP A C 1
ATOM 812 O O . ASP A 1 105 ? -2.759 9.010 -21.350 1.00 90.75 105 ASP A O 1
ATOM 816 N N . GLU A 1 106 ? -3.025 7.429 -19.787 1.00 86.69 106 GLU A N 1
ATOM 817 C CA . GLU A 1 106 ? -3.960 8.205 -18.977 1.00 86.69 106 GLU A CA 1
ATOM 818 C C . GLU A 1 106 ? -3.285 9.426 -18.340 1.00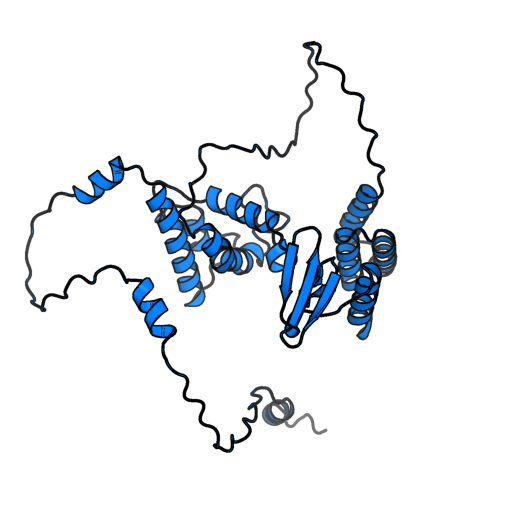 86.69 106 GLU A C 1
ATOM 820 O O . GLU A 1 106 ? -3.854 10.515 -18.358 1.00 86.69 106 GLU A O 1
ATOM 825 N N . ALA A 1 107 ? -2.055 9.279 -17.841 1.00 84.94 107 ALA A N 1
ATOM 826 C CA . ALA A 1 107 ? -1.287 10.380 -17.267 1.00 84.94 107 ALA A CA 1
ATOM 827 C C . ALA A 1 107 ? -0.861 11.433 -18.307 1.00 84.94 107 ALA A C 1
ATOM 829 O O . ALA A 1 107 ? -0.697 12.600 -17.953 1.00 84.94 107 ALA A O 1
ATOM 830 N N . LEU A 1 108 ? -0.686 11.033 -19.570 1.00 88.38 108 LEU A N 1
ATOM 831 C CA . LEU A 1 108 ? -0.376 11.923 -20.693 1.00 88.38 108 LEU A CA 1
ATOM 832 C C . LEU A 1 108 ? -1.619 12.594 -21.288 1.00 88.38 108 LEU A C 1
ATOM 834 O O . LEU A 1 108 ? -1.488 13.551 -22.056 1.00 88.38 108 LEU A O 1
ATOM 838 N N . ARG A 1 109 ? -2.826 12.118 -20.957 1.00 86.62 109 ARG A N 1
ATOM 839 C CA . ARG A 1 109 ? -4.060 12.704 -21.473 1.00 86.62 109 ARG A CA 1
ATOM 840 C C . ARG A 1 109 ? -4.220 14.122 -20.906 1.00 86.62 109 ARG A C 1
ATOM 842 O O . ARG A 1 109 ? -4.259 14.288 -19.686 1.00 86.62 109 ARG A O 1
ATOM 849 N N . PRO A 1 110 ? -4.347 15.154 -21.757 1.00 74.25 110 PRO A N 1
ATOM 850 C CA . PRO A 1 110 ? -4.594 16.503 -21.275 1.00 74.25 110 PRO A CA 1
ATOM 851 C C . PRO A 1 110 ? -5.925 16.541 -20.522 1.00 74.25 110 PRO A C 1
ATOM 853 O O . PRO A 1 110 ? -6.929 15.998 -20.992 1.00 74.25 110 PRO A O 1
ATOM 856 N N . ALA A 1 111 ? -5.931 17.179 -19.349 1.00 61.28 111 ALA A N 1
ATOM 857 C CA . ALA A 1 111 ? -7.159 17.425 -18.609 1.00 61.28 111 ALA A CA 1
ATOM 858 C C . ALA A 1 111 ? -8.129 18.205 -19.507 1.00 61.28 111 ALA A C 1
ATOM 860 O O . ALA A 1 111 ? -7.756 19.230 -20.087 1.00 61.28 111 ALA A O 1
ATOM 861 N N . ALA A 1 112 ? -9.358 17.704 -19.652 1.00 62.56 112 ALA A N 1
ATOM 862 C CA . ALA A 1 112 ? -10.397 18.429 -20.369 1.00 62.56 112 ALA A CA 1
ATOM 863 C C . ALA A 1 112 ? -10.567 19.818 -19.724 1.00 62.56 112 ALA A C 1
ATOM 865 O O . ALA A 1 112 ? -10.547 19.914 -18.492 1.00 62.56 112 ALA A O 1
ATOM 866 N N . PRO A 1 113 ? -10.703 20.898 -20.515 1.00 57.78 113 PRO A N 1
ATOM 867 C CA . PRO A 1 113 ? -10.910 22.221 -19.950 1.00 57.78 113 PRO A CA 1
ATOM 868 C C . PRO A 1 113 ? -12.179 22.216 -19.083 1.00 57.78 113 PRO A C 1
ATOM 870 O O . PRO A 1 113 ? -13.166 21.575 -19.462 1.00 57.78 113 PRO A O 1
ATOM 873 N N . PRO A 1 114 ? -12.177 22.908 -17.929 1.00 45.91 114 PRO A N 1
ATOM 874 C CA . PRO A 1 114 ? -13.368 23.018 -17.101 1.00 45.91 114 PRO A CA 1
ATOM 875 C C . PRO A 1 114 ? -14.485 23.661 -17.929 1.00 45.91 114 PRO A C 1
ATOM 877 O O . PRO A 1 114 ? -14.321 24.753 -18.478 1.00 45.91 114 PRO A O 1
ATOM 880 N N . ALA A 1 115 ? -15.608 22.955 -18.058 1.00 51.31 115 ALA A N 1
ATOM 881 C CA . ALA A 1 115 ? -16.799 23.500 -18.691 1.00 51.31 115 ALA A CA 1
ATOM 882 C C . ALA A 1 115 ? -17.291 24.720 -17.884 1.00 51.31 115 ALA A C 1
ATOM 884 O O . ALA A 1 115 ? -17.239 24.687 -16.652 1.00 51.31 115 ALA A O 1
ATOM 885 N N . PRO A 1 116 ? -17.761 25.798 -18.538 1.00 49.31 116 PRO A N 1
ATOM 886 C CA . PRO A 1 116 ? -18.273 26.964 -17.832 1.00 49.31 116 PRO A CA 1
ATOM 887 C C . PRO A 1 116 ? -19.517 26.592 -17.016 1.00 49.31 116 PRO A C 1
ATOM 889 O O . PRO A 1 116 ? -20.457 25.983 -17.534 1.00 49.31 116 PRO A O 1
ATOM 892 N N . GLU A 1 117 ? -19.511 26.983 -15.741 1.00 45.72 117 GLU A N 1
ATOM 893 C CA . GLU A 1 117 ? -20.619 26.827 -14.799 1.00 45.72 117 GLU A CA 1
ATOM 894 C C . GLU A 1 117 ? -21.912 27.408 -15.388 1.00 45.72 117 GLU A C 1
ATOM 896 O O . GLU A 1 117 ? -22.106 28.623 -15.472 1.00 45.72 117 GLU A O 1
ATOM 901 N N . THR A 1 118 ? -22.823 26.532 -15.802 1.00 37.59 118 THR A N 1
ATOM 902 C CA . THR A 1 118 ? -24.189 26.904 -16.168 1.00 37.59 118 THR A CA 1
ATOM 903 C C . THR A 1 118 ? -25.127 26.437 -15.063 1.00 37.59 118 THR A C 1
ATOM 905 O O . THR A 1 118 ? -25.147 25.273 -14.674 1.00 37.59 118 THR A O 1
ATOM 908 N N . LYS A 1 119 ? -25.867 27.403 -14.509 1.00 38.53 119 LYS A N 1
ATOM 909 C CA . LYS A 1 119 ? -26.895 27.223 -13.475 1.00 38.53 119 LYS A CA 1
ATOM 910 C C . LYS A 1 119 ? -27.878 26.110 -13.879 1.00 38.53 119 LYS A C 1
ATOM 912 O O . LYS A 1 119 ? -28.245 26.055 -15.054 1.00 38.53 119 LYS A O 1
ATOM 917 N N . PRO A 1 120 ? -28.352 25.270 -12.941 1.00 40.09 120 PRO A N 1
ATOM 918 C CA . PRO A 1 120 ? -29.180 24.125 -13.286 1.00 40.09 120 PRO A CA 1
ATOM 919 C C . PRO A 1 120 ? -30.574 24.594 -13.714 1.00 40.09 120 PRO A C 1
ATOM 921 O O . PRO A 1 120 ? -31.331 25.150 -12.919 1.00 40.09 120 PRO A O 1
ATOM 924 N N . VAL A 1 121 ? -30.914 24.359 -14.981 1.00 37.25 121 VAL A N 1
ATOM 925 C CA . VAL A 1 121 ? -32.300 24.317 -15.452 1.00 37.25 121 VAL A CA 1
ATOM 926 C C . VAL A 1 121 ? -32.745 22.861 -15.354 1.00 37.25 121 VAL A C 1
ATOM 928 O O . VAL A 1 121 ? -32.130 21.984 -15.956 1.00 37.25 121 VAL A O 1
ATOM 931 N N . LEU A 1 122 ? -33.791 22.612 -14.563 1.00 44.47 122 LEU A N 1
ATOM 932 C CA . LEU A 1 122 ? -34.502 21.336 -14.520 1.00 44.47 122 LEU A CA 1
ATOM 933 C C . LEU A 1 122 ? -35.013 20.982 -15.920 1.00 44.47 122 LEU A C 1
ATOM 935 O O . LEU A 1 122 ? -35.862 21.694 -16.456 1.00 44.47 122 LEU A O 1
ATOM 939 N N . VAL A 1 123 ? -34.544 19.864 -16.472 1.00 35.69 123 VAL A N 1
ATOM 940 C CA . VAL A 1 123 ? -35.237 19.152 -17.548 1.00 35.69 123 VAL A CA 1
ATOM 941 C C . VAL A 1 123 ? -35.161 17.655 -17.251 1.00 35.69 123 VAL A C 1
ATOM 943 O O . VAL A 1 123 ? -34.094 17.047 -17.303 1.00 35.69 123 VAL A O 1
ATOM 946 N N . GLU A 1 124 ? -36.312 17.087 -16.900 1.00 39.38 124 GLU A N 1
ATOM 947 C CA . GLU A 1 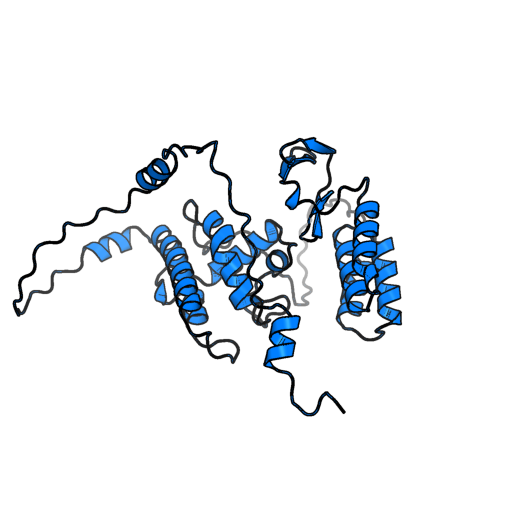124 ? -36.589 15.651 -16.916 1.00 39.38 124 GLU A CA 1
ATOM 948 C C . GLU A 1 124 ? -36.422 15.078 -18.329 1.00 39.38 124 GLU A C 1
ATOM 950 O O . GLU A 1 124 ? -36.937 15.636 -19.298 1.00 39.38 124 GLU A O 1
ATOM 955 N N . GLY A 1 125 ? -35.756 13.927 -18.444 1.00 31.78 125 GLY A N 1
ATOM 956 C CA . GLY A 1 125 ? -35.706 13.168 -19.692 1.00 31.78 125 GLY A CA 1
ATOM 957 C C . GLY A 1 125 ? -34.690 12.029 -19.678 1.00 31.78 125 GLY A C 1
ATOM 958 O O . GLY A 1 125 ? -33.502 12.250 -19.872 1.00 31.78 125 GLY A O 1
ATOM 959 N N . MET A 1 126 ? -35.197 10.815 -19.457 1.00 36.38 126 MET A N 1
ATOM 960 C CA . MET A 1 126 ? -34.554 9.500 -19.575 1.00 36.38 126 MET A CA 1
ATOM 961 C C . MET A 1 126 ? -33.437 9.361 -20.626 1.00 36.38 126 MET A C 1
ATOM 963 O O . MET A 1 126 ? -33.660 9.589 -21.813 1.00 36.38 126 MET A O 1
ATOM 967 N N . ALA A 1 127 ? -32.315 8.773 -20.198 1.00 32.88 127 ALA A N 1
ATOM 968 C CA . ALA A 1 127 ? -31.643 7.691 -20.920 1.00 32.88 127 ALA A CA 1
ATOM 969 C C . ALA A 1 127 ? -30.821 6.851 -19.926 1.00 32.88 127 ALA A C 1
ATOM 971 O O . ALA A 1 127 ? -29.787 7.283 -19.422 1.00 32.88 127 ALA A O 1
ATOM 972 N N . GLU A 1 128 ? -31.314 5.651 -19.628 1.00 3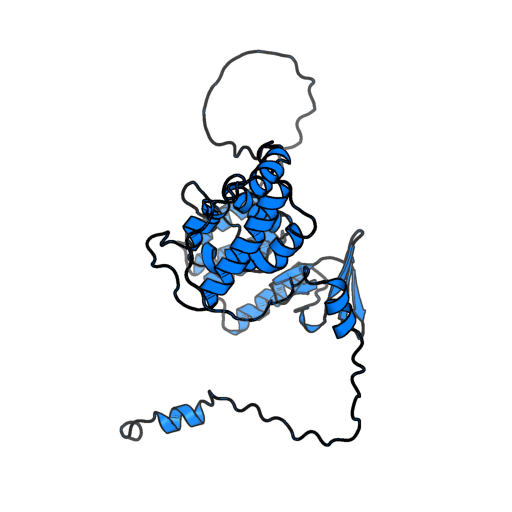3.94 128 GLU A N 1
ATOM 973 C CA . GLU A 1 128 ? -30.591 4.599 -18.916 1.00 33.94 128 GLU A CA 1
ATOM 974 C C . GLU A 1 128 ? -29.468 4.044 -19.804 1.00 33.94 128 GLU A C 1
ATOM 976 O O . GLU A 1 128 ? -29.720 3.734 -20.965 1.00 33.94 128 GLU A O 1
ATOM 981 N N . HIS A 1 129 ? -28.262 3.876 -19.250 1.00 32.53 129 HIS A N 1
ATOM 982 C CA . HIS A 1 129 ? -27.388 2.712 -19.464 1.00 32.53 129 HIS A CA 1
ATOM 983 C C . HIS A 1 129 ? -26.541 2.480 -18.187 1.00 32.53 129 HIS A C 1
ATOM 985 O O . HIS A 1 129 ? -26.168 3.457 -17.533 1.00 32.53 129 HIS A O 1
ATOM 991 N N . PRO A 1 130 ? -26.252 1.219 -17.798 1.00 36.19 130 PRO A N 1
ATOM 992 C CA . PRO A 1 130 ? -25.894 0.853 -16.425 1.00 36.19 130 PRO A CA 1
ATOM 993 C C . PRO A 1 130 ? -24.414 0.465 -16.218 1.00 36.19 130 PRO A C 1
ATOM 995 O O . PRO A 1 130 ? -23.816 -0.192 -17.065 1.00 36.19 130 PRO A O 1
ATOM 998 N N . GLY A 1 131 ? -23.895 0.767 -15.016 1.00 27.61 131 GLY A N 1
ATOM 999 C CA . GLY A 1 131 ? -22.728 0.133 -14.367 1.00 27.61 131 GLY A CA 1
ATOM 1000 C C . GLY A 1 131 ? -21.354 0.657 -14.818 1.00 27.61 131 GLY A C 1
ATOM 1001 O O . GLY A 1 131 ? -21.050 0.671 -15.996 1.00 27.61 131 GLY A O 1
ATOM 1002 N N . ILE A 1 132 ? -20.417 1.079 -13.967 1.00 37.09 132 ILE A N 1
ATOM 1003 C CA . ILE A 1 132 ? -20.201 0.866 -12.534 1.00 37.09 132 ILE A CA 1
ATOM 1004 C C . ILE A 1 132 ? -19.627 2.181 -11.989 1.00 37.09 132 ILE A C 1
ATOM 1006 O O . ILE A 1 132 ? -18.471 2.518 -12.235 1.00 37.09 132 ILE A O 1
ATOM 1010 N N . ALA A 1 133 ? -20.445 2.937 -11.262 1.00 33.91 133 ALA A N 1
ATOM 1011 C CA . ALA A 1 133 ? -19.950 3.976 -10.376 1.00 33.91 133 ALA A CA 1
ATOM 1012 C C . ALA A 1 133 ? -19.586 3.297 -9.053 1.00 33.91 133 ALA A C 1
ATOM 1014 O O . ALA A 1 133 ? -20.462 2.792 -8.348 1.00 33.91 133 ALA A O 1
ATOM 1015 N N . SER A 1 134 ? -18.295 3.262 -8.720 1.00 35.22 134 SER A N 1
ATOM 1016 C CA . SER A 1 134 ? -17.858 3.029 -7.345 1.00 35.22 134 SER A CA 1
ATOM 1017 C C . SER A 1 134 ? -18.372 4.186 -6.497 1.00 35.22 134 SER A C 1
ATOM 1019 O O . SER A 1 134 ? -17.741 5.238 -6.400 1.00 35.22 134 SER A O 1
ATOM 1021 N N . ASN A 1 135 ? -19.552 3.996 -5.913 1.00 36.09 135 ASN A N 1
ATOM 1022 C CA . ASN A 1 135 ? -20.118 4.875 -4.905 1.00 36.09 135 ASN A CA 1
ATOM 1023 C C . ASN A 1 135 ? -19.256 4.789 -3.638 1.00 36.09 135 ASN A C 1
ATOM 1025 O O . ASN A 1 135 ? -19.593 4.086 -2.689 1.00 36.09 135 ASN A O 1
ATOM 1029 N N . HIS A 1 136 ? -18.156 5.540 -3.587 1.00 41.81 136 HIS A N 1
ATOM 1030 C CA . HIS A 1 136 ? -17.625 6.004 -2.309 1.00 41.81 136 HIS A CA 1
ATOM 1031 C C . HIS A 1 136 ? -18.558 7.101 -1.791 1.00 41.81 136 HIS A C 1
ATOM 1033 O O . HIS A 1 136 ? -18.280 8.293 -1.889 1.00 41.81 136 HIS A O 1
ATOM 1039 N N . SER A 1 137 ? -19.710 6.669 -1.274 1.00 31.72 137 SER A N 1
ATOM 1040 C CA . SER A 1 137 ? -20.584 7.520 -0.483 1.00 31.72 137 SER A CA 1
ATOM 1041 C C . SER A 1 137 ? -19.912 7.741 0.864 1.00 31.72 137 SER A C 1
ATOM 1043 O O . SER A 1 137 ? -19.887 6.868 1.732 1.00 31.72 137 SER A O 1
ATOM 1045 N N . VAL A 1 138 ? -19.336 8.927 1.011 1.00 40.56 138 VAL A N 1
ATOM 1046 C CA . VAL A 1 138 ? -19.050 9.541 2.303 1.00 40.56 138 VAL A CA 1
ATOM 1047 C C . VAL A 1 138 ? -20.386 9.586 3.063 1.00 40.56 138 VAL A C 1
ATOM 1049 O O . VAL A 1 138 ? -21.381 10.052 2.511 1.00 40.56 138 VAL A O 1
ATOM 1052 N N . ASN A 1 139 ? -20.406 9.060 4.292 1.00 35.75 139 ASN A N 1
ATOM 1053 C CA . ASN A 1 139 ? -21.554 8.911 5.211 1.00 35.75 139 ASN A CA 1
ATOM 1054 C C . ASN A 1 139 ? -22.401 7.628 5.055 1.00 35.75 139 ASN A C 1
ATOM 1056 O O . ASN A 1 139 ? -23.502 7.650 4.511 1.00 35.75 139 ASN A O 1
ATOM 1060 N N . ASN A 1 140 ? -21.918 6.518 5.631 1.00 40.03 140 ASN A N 1
ATOM 1061 C CA . ASN A 1 140 ? -22.759 5.384 6.036 1.00 40.03 140 ASN A CA 1
ATOM 1062 C C . ASN A 1 140 ? -22.985 5.466 7.567 1.00 40.03 140 ASN A C 1
ATOM 1064 O O . ASN A 1 140 ? -21.999 5.366 8.299 1.00 40.03 140 ASN A O 1
ATOM 1068 N N . PRO A 1 141 ? -24.224 5.647 8.067 1.00 43.50 141 PRO A N 1
ATOM 1069 C CA . PRO A 1 141 ? -24.525 5.783 9.500 1.00 43.50 141 PRO A CA 1
ATOM 1070 C C . PRO A 1 141 ? -24.371 4.487 10.321 1.00 43.50 141 PRO A C 1
ATOM 1072 O O . PRO A 1 141 ? -24.612 4.507 11.521 1.00 43.50 141 PRO A O 1
ATOM 1075 N N . ALA A 1 142 ? -23.969 3.370 9.704 1.00 59.00 142 ALA A N 1
ATOM 1076 C CA . ALA A 1 142 ? -23.767 2.080 10.371 1.00 59.00 142 ALA A CA 1
ATOM 1077 C C . ALA A 1 142 ? -22.297 1.766 10.725 1.00 59.00 142 ALA A C 1
ATOM 1079 O O . ALA A 1 142 ? -21.996 0.641 11.120 1.00 59.00 142 ALA A O 1
ATOM 1080 N N . ARG A 1 143 ? -21.361 2.710 10.544 1.00 72.25 143 ARG A N 1
ATOM 1081 C CA . ARG A 1 143 ? -19.944 2.458 10.855 1.00 72.25 143 ARG A CA 1
ATOM 1082 C C . ARG A 1 143 ? -19.675 2.558 12.366 1.00 72.25 143 ARG A C 1
ATOM 1084 O O . ARG A 1 143 ? -20.173 3.497 12.986 1.00 72.25 143 ARG A O 1
ATOM 1091 N N . PRO A 1 144 ? -18.846 1.661 12.936 1.00 80.50 144 PRO A N 1
ATOM 1092 C CA . PRO A 1 144 ? -18.425 1.756 14.329 1.00 80.50 144 PRO A CA 1
ATOM 1093 C C . PRO A 1 144 ? -17.711 3.080 14.607 1.00 80.50 144 PRO A C 1
ATOM 1095 O O . PRO A 1 144 ? -16.850 3.505 13.831 1.00 80.50 144 PRO A O 1
ATOM 1098 N N . ILE A 1 145 ? -18.022 3.700 15.739 1.00 85.81 145 ILE A N 1
ATOM 1099 C CA . ILE A 1 145 ? -17.259 4.814 16.294 1.00 85.81 145 ILE A CA 1
ATOM 1100 C C . ILE A 1 145 ? -15.973 4.245 16.895 1.00 85.81 145 ILE A C 1
ATOM 1102 O O . ILE A 1 145 ? -15.989 3.228 17.587 1.00 85.81 145 ILE A O 1
ATOM 1106 N N . LEU A 1 146 ? -14.840 4.880 16.617 1.00 86.12 146 LEU A N 1
ATOM 1107 C CA . LEU A 1 146 ? -13.552 4.414 17.117 1.00 86.12 146 LEU A CA 1
ATOM 1108 C C . LEU A 1 146 ? -13.279 4.992 18.512 1.00 86.12 146 LEU A C 1
ATOM 1110 O O . LEU A 1 146 ? -13.330 6.216 18.654 1.00 86.12 146 LEU A O 1
ATOM 1114 N N . PRO A 1 147 ? -12.944 4.157 19.515 1.00 85.56 147 PRO A N 1
ATOM 1115 C CA . PRO A 1 147 ? -12.439 4.661 20.782 1.00 85.56 147 PRO A CA 1
ATOM 1116 C C . PRO A 1 147 ? -11.093 5.369 20.592 1.00 85.56 147 PRO A C 1
ATOM 1118 O O . PRO A 1 147 ? -10.377 5.155 19.604 1.00 85.56 147 PRO A O 1
ATOM 1121 N N . GLU A 1 148 ? -10.727 6.204 21.563 1.00 79.94 148 GLU A N 1
ATOM 1122 C CA . GLU A 1 148 ? -9.418 6.853 21.584 1.00 79.94 148 GLU A CA 1
ATOM 1123 C C . GLU A 1 148 ? -8.291 5.806 21.501 1.00 79.94 148 GLU A C 1
ATOM 1125 O O . GLU A 1 148 ? -8.367 4.724 22.080 1.00 79.94 148 GLU A O 1
ATOM 1130 N N . GLY A 1 149 ? -7.267 6.085 20.691 1.00 78.81 149 GLY A N 1
ATOM 1131 C CA . GLY A 1 149 ? -6.154 5.160 20.450 1.00 78.81 149 GLY A CA 1
ATOM 1132 C C . GLY A 1 149 ? -6.447 3.991 19.494 1.00 78.81 149 GLY A C 1
ATOM 1133 O O . GLY A 1 149 ? -5.500 3.377 18.999 1.00 78.81 149 GLY A O 1
ATOM 1134 N N . ALA A 1 150 ? -7.703 3.703 19.128 1.00 85.31 150 ALA A N 1
ATOM 1135 C CA . ALA A 1 150 ? -8.029 2.566 18.253 1.00 85.31 150 ALA A CA 1
ATOM 1136 C C . ALA A 1 150 ? -7.441 2.695 16.838 1.00 85.31 150 ALA A C 1
ATOM 1138 O O . ALA A 1 150 ? -7.027 1.695 16.248 1.00 85.31 150 ALA A O 1
ATOM 1139 N N . LEU A 1 151 ? -7.358 3.921 16.307 1.00 87.25 151 LEU A N 1
ATOM 114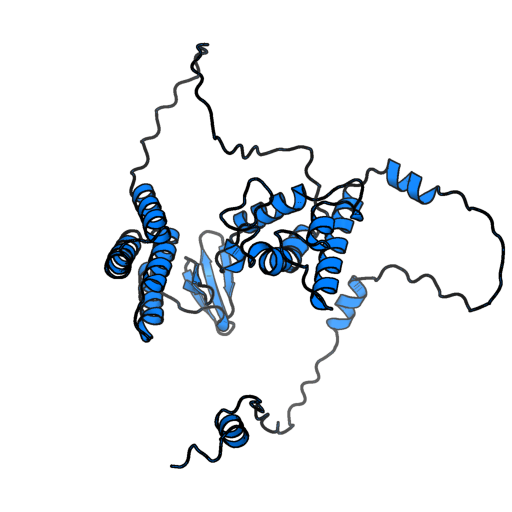0 C CA . LEU A 1 151 ? -6.714 4.216 15.021 1.00 87.25 151 LEU A CA 1
ATOM 1141 C C . LEU A 1 151 ? -5.191 4.007 15.075 1.00 87.25 151 LEU A C 1
ATOM 1143 O O . LEU A 1 151 ? -4.586 3.486 14.133 1.00 87.25 151 LEU A O 1
ATOM 1147 N N . GLU A 1 152 ? -4.560 4.398 16.182 1.00 85.25 152 GLU A N 1
ATOM 1148 C CA . GLU A 1 152 ? -3.129 4.184 16.385 1.00 85.25 152 GLU A CA 1
ATOM 1149 C C . GLU A 1 152 ? -2.825 2.688 16.502 1.00 85.25 152 GLU A C 1
ATOM 1151 O O . GLU A 1 152 ? -1.924 2.182 15.826 1.00 85.25 152 GLU A O 1
ATOM 1156 N N . GLN A 1 153 ? -3.613 1.965 17.303 1.00 85.75 153 GLN A N 1
ATOM 1157 C CA . GLN A 1 153 ? -3.525 0.511 17.413 1.00 85.75 153 GLN A CA 1
ATOM 1158 C C . GLN A 1 153 ? -3.745 -0.160 16.060 1.00 85.75 153 GLN A C 1
ATOM 1160 O O . GLN A 1 153 ? -2.992 -1.070 15.701 1.00 85.75 153 GLN A O 1
ATOM 1165 N N . PHE A 1 154 ? -4.707 0.327 15.272 1.00 91.94 154 PHE A N 1
ATOM 1166 C CA . PHE A 1 154 ? -4.924 -0.176 13.928 1.00 91.94 154 PHE A CA 1
ATOM 1167 C C . PHE A 1 154 ? -3.658 -0.028 13.080 1.00 91.94 154 PHE A C 1
ATOM 1169 O O . PHE A 1 154 ? -3.128 -1.016 12.581 1.00 91.94 154 PHE A O 1
ATOM 1176 N N . THR A 1 155 ? -3.107 1.181 13.001 1.00 88.75 155 THR A N 1
ATOM 1177 C CA . THR A 1 155 ? -1.936 1.481 12.165 1.00 88.75 155 THR A CA 1
ATOM 1178 C C . THR A 1 155 ? -0.685 0.712 12.608 1.00 88.75 155 THR A C 1
ATOM 1180 O O . THR A 1 155 ? 0.059 0.202 11.772 1.00 88.75 155 THR A O 1
ATOM 1183 N N . ARG A 1 156 ? -0.436 0.609 13.922 1.00 87.31 156 ARG A N 1
ATOM 1184 C CA . ARG A 1 156 ? 0.809 0.044 14.476 1.00 87.31 156 ARG A CA 1
ATOM 1185 C C . ARG A 1 156 ? 0.769 -1.463 14.715 1.00 87.31 156 ARG A C 1
ATOM 1187 O O . ARG A 1 156 ? 1.828 -2.086 14.742 1.00 87.31 156 ARG A O 1
ATOM 1194 N N . ARG A 1 157 ? -0.408 -2.050 14.953 1.00 87.81 157 ARG A N 1
ATOM 1195 C CA . ARG A 1 157 ? -0.540 -3.447 15.409 1.00 87.81 157 ARG A CA 1
ATOM 1196 C C . ARG A 1 157 ? -1.441 -4.290 14.513 1.00 87.81 157 ARG A C 1
ATOM 1198 O O . ARG A 1 157 ? -1.068 -5.417 14.208 1.00 87.81 157 ARG A O 1
ATOM 1205 N N . ILE A 1 158 ? -2.576 -3.757 14.062 1.00 92.88 158 ILE A N 1
ATOM 1206 C CA . ILE A 1 158 ? -3.573 -4.541 13.311 1.00 92.88 158 ILE A CA 1
ATOM 1207 C C . ILE A 1 158 ? -3.282 -4.562 11.812 1.00 92.88 158 ILE A C 1
ATOM 1209 O O . ILE A 1 158 ? -3.239 -5.627 11.204 1.00 92.88 158 ILE A O 1
ATOM 1213 N N . GLN A 1 159 ? -3.009 -3.413 11.202 1.00 91.44 159 GLN A N 1
ATOM 1214 C CA . GLN A 1 159 ? -2.710 -3.313 9.778 1.00 91.44 159 GLN A CA 1
ATOM 1215 C C . GLN A 1 159 ? -1.510 -4.183 9.363 1.00 91.44 159 GLN A C 1
ATOM 1217 O O . GLN A 1 159 ? -1.635 -4.892 8.367 1.00 91.44 159 GLN A O 1
ATOM 1222 N N . PRO A 1 160 ? -0.385 -4.239 10.106 1.00 88.81 160 PRO A N 1
ATOM 1223 C CA . PRO A 1 160 ? 0.689 -5.179 9.790 1.00 88.81 160 PRO A CA 1
ATOM 1224 C C . PRO A 1 160 ? 0.245 -6.644 9.857 1.00 88.81 160 PRO A C 1
ATOM 1226 O O . PRO A 1 160 ? 0.660 -7.438 9.018 1.00 88.81 160 PRO A O 1
ATOM 1229 N N . VAL A 1 161 ? -0.608 -7.012 10.818 1.00 88.88 161 VAL A N 1
ATOM 1230 C CA . VAL A 1 161 ? -1.173 -8.366 10.925 1.00 88.88 161 VAL A CA 1
ATOM 1231 C C . VAL A 1 161 ? -1.997 -8.706 9.682 1.00 88.88 161 VAL A C 1
ATOM 1233 O O . VAL A 1 161 ? -1.747 -9.736 9.053 1.00 88.88 161 VAL A O 1
ATOM 1236 N N . LEU A 1 162 ? -2.921 -7.823 9.295 1.00 89.00 162 LEU A N 1
ATOM 1237 C CA . LEU A 1 162 ? -3.806 -8.017 8.145 1.00 89.00 162 LEU A CA 1
ATOM 1238 C C . LEU A 1 162 ? -3.022 -8.076 6.830 1.00 89.00 162 LEU A C 1
ATOM 1240 O O . LEU A 1 162 ? -3.244 -8.955 6.000 1.00 89.00 162 LEU A O 1
ATOM 1244 N N . LEU A 1 163 ? -2.057 -7.178 6.646 1.00 87.12 163 LEU A N 1
ATOM 1245 C CA . LEU A 1 163 ? -1.261 -7.136 5.425 1.00 87.12 163 LEU A CA 1
ATOM 1246 C C . LEU A 1 163 ? -0.342 -8.352 5.298 1.00 87.12 163 LEU A C 1
ATOM 1248 O O . LEU A 1 163 ? -0.323 -8.977 4.241 1.00 87.12 163 LEU A O 1
ATOM 1252 N N . ASN A 1 164 ? 0.360 -8.732 6.368 1.00 81.81 164 ASN A N 1
ATOM 1253 C CA . ASN A 1 164 ? 1.297 -9.855 6.323 1.00 81.81 164 ASN A CA 1
ATOM 1254 C C . ASN A 1 164 ? 0.597 -11.217 6.255 1.00 81.81 164 ASN A C 1
ATOM 1256 O O . ASN A 1 164 ? 1.133 -12.134 5.635 1.00 81.81 164 ASN A O 1
ATOM 1260 N N . SER A 1 165 ? -0.581 -11.353 6.866 1.00 77.69 165 SER A N 1
ATOM 1261 C CA . SER A 1 165 ? -1.242 -12.656 7.026 1.00 77.69 165 SER A CA 1
ATOM 1262 C C . SER A 1 165 ? -2.382 -12.873 6.034 1.00 77.69 165 SER A C 1
ATOM 1264 O O . SER A 1 165 ? -2.571 -13.991 5.567 1.00 77.69 165 SER A O 1
ATOM 1266 N N . CYS A 1 166 ? -3.121 -11.819 5.674 1.00 77.44 166 CYS A N 1
ATOM 1267 C CA . CYS A 1 166 ? -4.303 -11.924 4.810 1.00 77.44 166 CYS A CA 1
ATOM 1268 C C . CYS A 1 166 ? -4.020 -11.449 3.376 1.00 77.44 166 CYS A C 1
ATOM 1270 O O . CYS A 1 166 ? -4.566 -12.002 2.420 1.00 77.44 166 CYS A O 1
ATOM 1272 N N . ALA A 1 167 ? -3.152 -10.446 3.201 1.00 73.31 167 ALA A N 1
ATOM 1273 C CA . ALA A 1 167 ? -2.878 -9.878 1.881 1.00 73.31 167 ALA A CA 1
ATOM 1274 C C . ALA A 1 167 ? -1.704 -10.558 1.146 1.00 73.31 167 ALA A C 1
ATOM 1276 O O . ALA A 1 167 ? -1.754 -10.704 -0.076 1.00 73.31 167 ALA A O 1
ATOM 1277 N N . THR A 1 168 ? -0.682 -11.040 1.865 1.00 61.97 168 THR A N 1
ATOM 1278 C CA . THR A 1 168 ? 0.498 -11.717 1.278 1.00 61.97 168 THR A CA 1
ATOM 1279 C C . THR A 1 168 ? 0.159 -13.022 0.559 1.00 61.97 168 THR A C 1
ATOM 1281 O O . THR A 1 168 ? 0.804 -13.365 -0.426 1.00 61.97 168 THR A O 1
ATOM 1284 N N . ALA A 1 169 ? -0.891 -13.727 0.992 1.00 58.81 169 ALA A N 1
ATOM 1285 C CA . ALA A 1 169 ? -1.381 -14.937 0.327 1.00 58.81 169 ALA A CA 1
ATOM 1286 C C . ALA A 1 169 ? -2.096 -14.650 -1.012 1.00 58.81 169 ALA A C 1
ATOM 1288 O O . ALA A 1 169 ? -2.657 -15.556 -1.621 1.00 58.81 169 ALA A O 1
ATOM 1289 N N . GLY A 1 170 ? -2.144 -13.385 -1.452 1.00 60.00 170 GLY A N 1
ATOM 1290 C CA . GLY A 1 170 ? -2.817 -12.965 -2.682 1.00 60.00 170 GLY A CA 1
ATOM 1291 C C . GLY A 1 170 ? -4.346 -13.011 -2.610 1.00 60.00 170 GLY A C 1
ATOM 1292 O O . GLY A 1 170 ? -5.000 -12.653 -3.582 1.00 60.00 170 GLY A O 1
ATOM 1293 N N . CYS A 1 171 ? -4.915 -13.408 -1.468 1.00 72.94 171 CYS A N 1
ATOM 1294 C CA . CYS A 1 171 ? -6.349 -13.646 -1.306 1.00 72.94 171 CYS A CA 1
ATOM 1295 C C . CYS A 1 171 ? -7.161 -12.348 -1.152 1.00 72.94 171 CYS A C 1
ATOM 1297 O O . CYS A 1 171 ? -8.264 -12.254 -1.676 1.00 72.94 171 CYS A O 1
ATOM 1299 N N . HIS A 1 172 ? -6.606 -11.332 -0.481 1.00 77.69 172 HIS A N 1
ATOM 1300 C CA . HIS A 1 172 ? -7.293 -10.063 -0.194 1.00 77.69 172 HIS A CA 1
ATOM 1301 C C . HIS A 1 172 ? -6.528 -8.829 -0.711 1.00 77.69 172 HIS A C 1
ATOM 1303 O O . HIS A 1 172 ? -6.518 -7.791 -0.061 1.00 77.69 172 HIS A O 1
ATOM 1309 N N . GLY A 1 173 ? -5.844 -8.947 -1.858 1.00 69.94 173 GLY A N 1
ATOM 1310 C CA . GLY A 1 173 ? -5.029 -7.880 -2.467 1.00 69.94 173 GLY A CA 1
ATOM 1311 C C . GLY A 1 173 ? -5.711 -7.109 -3.612 1.00 69.94 173 GLY A C 1
ATOM 1312 O O . GLY A 1 173 ? -6.913 -6.891 -3.603 1.00 69.94 173 GLY A O 1
ATOM 1313 N N . VAL A 1 174 ? -4.927 -6.706 -4.624 1.00 57.69 174 VAL A N 1
ATOM 1314 C CA . VAL A 1 174 ? -5.308 -5.783 -5.729 1.00 57.69 174 VAL A CA 1
ATOM 1315 C C . VAL A 1 174 ? -6.438 -6.302 -6.641 1.00 57.69 174 VAL A C 1
ATOM 1317 O O . VAL A 1 174 ? -7.073 -5.515 -7.341 1.00 57.69 174 VAL A O 1
ATOM 1320 N N . HIS A 1 175 ? -6.730 -7.603 -6.610 1.00 55.78 175 HIS A N 1
ATOM 1321 C CA . HIS A 1 175 ? -7.835 -8.217 -7.351 1.00 55.78 175 HIS A CA 1
ATOM 1322 C C . HIS A 1 175 ? -8.646 -9.156 -6.452 1.00 55.78 175 HIS A C 1
ATOM 1324 O O . HIS A 1 175 ? -8.546 -10.373 -6.603 1.00 55.78 175 HIS A O 1
ATOM 1330 N N . PRO A 1 176 ? -9.433 -8.632 -5.503 1.00 53.69 176 PRO A N 1
ATOM 1331 C CA . PRO A 1 176 ? -10.374 -9.465 -4.788 1.00 53.69 176 PRO A CA 1
ATOM 1332 C C . PRO A 1 176 ? -11.564 -9.745 -5.717 1.00 53.69 176 PRO A C 1
ATOM 1334 O O . PRO A 1 176 ? -12.126 -8.835 -6.333 1.00 53.69 176 PRO A O 1
ATOM 1337 N N . GLU A 1 177 ? -11.968 -11.011 -5.803 1.00 54.31 177 GLU A N 1
ATOM 1338 C CA . GLU A 1 177 ? -13.369 -11.376 -6.061 1.00 54.31 177 GLU A CA 1
ATOM 1339 C C . GLU A 1 177 ? -14.289 -10.491 -5.181 1.00 54.31 177 GLU A C 1
ATOM 1341 O O . GLU A 1 177 ? -13.841 -10.036 -4.125 1.00 54.31 177 GLU A O 1
ATOM 1346 N N . PRO A 1 178 ? -15.545 -10.190 -5.565 1.00 54.44 178 PRO A N 1
ATOM 1347 C CA . PRO A 1 178 ? -16.371 -9.209 -4.850 1.00 54.44 178 PRO A CA 1
ATOM 1348 C C . PRO A 1 178 ? -16.397 -9.470 -3.331 1.00 54.44 178 PRO A C 1
ATOM 1350 O O . PRO A 1 178 ? -16.920 -10.489 -2.883 1.00 54.44 178 PRO A O 1
ATOM 1353 N N . GLY A 1 179 ? -15.811 -8.561 -2.537 1.00 71.25 179 GLY A N 1
ATOM 1354 C CA . GLY A 1 179 ? -15.638 -8.768 -1.096 1.00 71.25 179 GLY A CA 1
ATOM 1355 C C . GLY A 1 179 ? -14.543 -7.916 -0.441 1.00 71.25 179 GLY A C 1
ATOM 1356 O O . GLY A 1 179 ? -14.158 -6.862 -0.946 1.00 71.25 179 GLY A O 1
ATOM 1357 N N . PHE A 1 180 ? -14.074 -8.375 0.724 1.00 83.19 180 PHE A N 1
ATOM 1358 C CA . PHE A 1 180 ? -13.052 -7.716 1.545 1.00 83.19 180 PHE A CA 1
ATOM 1359 C C . PHE A 1 180 ? -11.723 -7.553 0.794 1.00 83.19 180 PHE A C 1
ATOM 1361 O O . PHE A 1 180 ? -11.140 -8.534 0.325 1.00 83.19 180 PHE A O 1
ATOM 1368 N N . ALA A 1 181 ? -11.240 -6.312 0.718 1.00 85.44 181 ALA A N 1
ATOM 1369 C CA . ALA A 1 181 ? -10.058 -5.917 -0.036 1.00 85.44 181 ALA A CA 1
ATOM 1370 C C . ALA A 1 181 ? -9.116 -5.083 0.834 1.00 85.44 181 ALA A C 1
ATOM 1372 O O . ALA A 1 181 ? -9.540 -4.095 1.435 1.00 85.44 181 ALA A O 1
ATOM 1373 N N . LEU A 1 182 ? -7.836 -5.447 0.853 1.00 87.25 182 LEU A N 1
ATOM 1374 C CA . LEU A 1 182 ? -6.780 -4.673 1.490 1.00 87.25 182 LEU A CA 1
ATOM 1375 C C . LEU A 1 182 ? -5.899 -4.026 0.422 1.00 87.25 182 LEU A C 1
ATOM 1377 O O . LEU A 1 182 ? -5.390 -4.678 -0.494 1.00 87.25 182 LEU A O 1
ATOM 1381 N N . ASP A 1 183 ? -5.670 -2.728 0.575 1.00 85.75 183 ASP A N 1
ATOM 1382 C CA . ASP A 1 183 ? -4.598 -2.040 -0.116 1.00 85.75 183 ASP A CA 1
ATOM 1383 C C . ASP A 1 183 ? -3.251 -2.500 0.449 1.00 85.75 183 ASP A C 1
ATOM 1385 O O . ASP A 1 183 ? -2.911 -2.243 1.606 1.00 85.75 183 ASP A O 1
ATOM 1389 N N . VAL A 1 184 ? -2.476 -3.176 -0.398 1.00 84.56 184 VAL A N 1
ATOM 1390 C CA . VAL A 1 184 ? -1.135 -3.686 -0.095 1.00 84.56 184 VAL A CA 1
ATOM 1391 C C . VAL A 1 184 ? -0.030 -2.646 -0.271 1.00 84.56 184 VAL A C 1
ATOM 1393 O O . VAL A 1 184 ? 1.132 -2.960 -0.013 1.00 84.56 184 VAL A O 1
ATOM 1396 N N . ALA A 1 185 ? -0.349 -1.412 -0.673 1.00 77.75 185 ALA A N 1
ATOM 1397 C CA . ALA A 1 185 ? 0.616 -0.320 -0.766 1.00 77.75 185 ALA A CA 1
ATOM 1398 C C . ALA A 1 185 ? 1.448 -0.142 0.522 1.00 77.75 185 ALA A C 1
ATOM 1400 O O . ALA A 1 185 ? 2.672 -0.046 0.402 1.00 77.75 185 ALA A O 1
ATOM 1401 N N . PRO A 1 186 ? 0.879 -0.212 1.749 1.00 78.31 186 PRO A N 1
ATOM 1402 C CA . PRO A 1 186 ? 1.670 -0.108 2.975 1.00 78.31 186 PRO A CA 1
ATOM 1403 C C . PRO A 1 186 ? 2.643 -1.273 3.184 1.00 78.31 186 PRO A C 1
ATOM 1405 O O . PRO A 1 186 ? 3.739 -1.050 3.688 1.00 78.31 186 PRO A O 1
ATOM 1408 N N . LEU A 1 187 ? 2.297 -2.491 2.749 1.00 73.06 187 LEU A N 1
ATOM 1409 C CA . LEU A 1 187 ? 3.198 -3.651 2.821 1.00 73.06 187 LEU A CA 1
ATOM 1410 C C . LEU A 1 187 ? 4.413 -3.482 1.899 1.00 73.06 187 LEU A C 1
ATOM 1412 O O . LEU A 1 187 ? 5.501 -3.959 2.199 1.00 73.06 187 LEU A O 1
ATOM 1416 N N . ARG A 1 188 ? 4.225 -2.778 0.781 1.00 70.75 188 ARG A N 1
ATOM 1417 C CA . ARG A 1 188 ? 5.262 -2.519 -0.226 1.00 70.75 188 ARG A CA 1
ATOM 1418 C C . ARG A 1 188 ? 6.098 -1.271 0.072 1.00 70.75 188 ARG A C 1
ATOM 1420 O O . ARG A 1 188 ? 6.903 -0.874 -0.757 1.00 70.75 188 ARG A O 1
ATOM 1427 N N . GLY A 1 189 ? 5.907 -0.648 1.238 1.00 60.06 189 GLY A N 1
ATOM 1428 C CA . GLY A 1 189 ? 6.610 0.579 1.624 1.00 60.06 189 GLY A CA 1
ATOM 1429 C C . GLY A 1 189 ? 6.035 1.864 1.015 1.00 60.06 189 GLY A C 1
ATOM 1430 O O . GLY A 1 189 ? 6.596 2.931 1.238 1.00 60.06 189 GLY A O 1
ATOM 1431 N N . TYR A 1 190 ? 4.904 1.780 0.307 1.00 60.47 190 TYR A N 1
ATOM 1432 C CA . TYR A 1 190 ? 4.256 2.880 -0.425 1.00 60.47 190 TYR A CA 1
ATOM 1433 C C . TYR A 1 190 ? 2.909 3.304 0.185 1.00 60.47 190 TYR A C 1
ATOM 1435 O O . TYR A 1 190 ? 2.093 3.936 -0.481 1.00 60.47 190 TYR A O 1
ATOM 1443 N N . GLY A 1 191 ? 2.631 2.914 1.430 1.00 67.50 191 GLY A N 1
ATOM 1444 C CA . GLY A 1 191 ? 1.371 3.236 2.098 1.00 67.50 191 GLY A CA 1
ATOM 1445 C C . GLY A 1 191 ? 1.289 4.710 2.466 1.00 67.50 191 GLY A C 1
ATOM 1446 O O . GLY A 1 191 ? 2.153 5.218 3.176 1.00 67.50 191 GLY A O 1
ATOM 1447 N N . ASP A 1 192 ? 0.226 5.374 2.028 1.00 75.38 192 ASP A N 1
ATOM 1448 C CA . ASP A 1 192 ? -0.158 6.708 2.481 1.00 75.38 192 ASP A CA 1
ATOM 1449 C C . ASP A 1 192 ? -1.306 6.637 3.503 1.00 75.38 192 ASP A C 1
ATOM 1451 O O . ASP A 1 192 ? -1.898 5.579 3.746 1.00 75.38 192 ASP A O 1
ATOM 1455 N N . ALA A 1 193 ? -1.641 7.781 4.109 1.00 78.94 193 ALA A N 1
ATOM 1456 C CA . ALA A 1 193 ? -2.755 7.876 5.056 1.00 78.94 193 ALA A CA 1
ATOM 1457 C C . ALA A 1 193 ? -4.065 7.344 4.450 1.00 78.94 193 ALA A C 1
ATOM 1459 O O . ALA A 1 193 ? -4.820 6.649 5.123 1.00 78.94 193 ALA A O 1
ATOM 1460 N N . ARG A 1 194 ? -4.282 7.580 3.152 1.00 79.50 194 ARG A N 1
ATOM 1461 C CA . ARG A 1 194 ? -5.455 7.114 2.409 1.00 79.50 194 ARG A CA 1
ATOM 1462 C C . ARG A 1 194 ? -5.502 5.592 2.257 1.00 79.50 194 ARG A C 1
ATOM 1464 O O . ARG A 1 194 ? -6.583 5.013 2.198 1.00 79.50 194 ARG A O 1
ATOM 1471 N N . SER A 1 195 ? -4.358 4.927 2.134 1.00 83.88 195 SER A N 1
ATOM 1472 C CA . SER A 1 195 ? -4.260 3.463 2.074 1.00 83.88 195 SER A CA 1
ATOM 1473 C C . SER A 1 195 ? -4.571 2.848 3.435 1.00 83.88 195 SER A C 1
ATOM 1475 O O . SER A 1 195 ? -5.362 1.912 3.520 1.00 83.88 195 SER A O 1
ATOM 1477 N N . THR A 1 196 ? -4.021 3.428 4.504 1.00 87.00 196 THR A N 1
ATOM 1478 C CA . THR A 1 196 ? -4.343 3.052 5.888 1.00 87.00 196 THR A CA 1
ATOM 1479 C C . THR A 1 196 ? -5.829 3.256 6.194 1.00 87.00 196 THR A C 1
ATOM 1481 O O . THR A 1 196 ? -6.476 2.353 6.714 1.00 87.00 196 THR A O 1
ATOM 1484 N N . GLU A 1 197 ? -6.406 4.391 5.799 1.00 88.00 197 GLU A N 1
ATOM 1485 C CA . GLU A 1 197 ? -7.831 4.697 5.971 1.00 88.00 197 GLU A CA 1
ATOM 1486 C C . GLU A 1 197 ? -8.729 3.720 5.195 1.00 88.00 197 GLU A C 1
ATOM 1488 O O . GLU A 1 197 ? -9.699 3.196 5.741 1.00 88.00 197 GLU A O 1
ATOM 1493 N N . ARG A 1 198 ? -8.385 3.392 3.942 1.00 88.00 198 ARG A N 1
ATOM 1494 C CA . ARG A 1 198 ? -9.120 2.385 3.157 1.00 88.00 198 ARG A CA 1
ATOM 1495 C C . ARG A 1 198 ? -9.082 1.006 3.809 1.00 88.00 198 ARG A C 1
ATOM 1497 O O . ARG A 1 198 ? -10.123 0.361 3.907 1.00 88.00 198 ARG A O 1
ATOM 1504 N N . ASN A 1 199 ? -7.913 0.586 4.287 1.00 92.12 199 ASN A N 1
ATOM 1505 C CA . ASN A 1 199 ? -7.757 -0.684 4.995 1.00 92.12 199 ASN A CA 1
ATOM 1506 C C . ASN A 1 199 ? -8.569 -0.710 6.289 1.00 92.12 199 ASN A C 1
ATOM 1508 O O . ASN A 1 199 ? -9.224 -1.709 6.583 1.00 92.12 199 ASN A O 1
ATOM 1512 N N . LEU A 1 200 ? -8.562 0.392 7.039 1.00 93.31 200 LEU A N 1
ATOM 1513 C CA . LEU A 1 200 ? -9.361 0.541 8.248 1.00 93.31 200 LEU A CA 1
ATOM 1514 C C . LEU A 1 200 ? -10.846 0.393 7.936 1.00 93.31 200 LEU A C 1
ATOM 1516 O O . LEU A 1 200 ? -11.510 -0.437 8.544 1.00 93.31 200 LEU A O 1
ATOM 1520 N N . HIS A 1 201 ? -11.357 1.136 6.955 1.00 91.06 201 HIS A N 1
ATOM 1521 C CA . HIS A 1 201 ? -12.765 1.060 6.575 1.00 91.06 201 HIS A CA 1
ATOM 1522 C C . HIS A 1 201 ? -13.182 -0.342 6.145 1.00 91.06 201 HIS A C 1
ATOM 1524 O O . HIS A 1 201 ? -14.177 -0.849 6.655 1.00 91.06 201 HIS A O 1
ATOM 1530 N N . ALA A 1 202 ? -12.400 -0.989 5.280 1.00 90.62 202 ALA A N 1
ATOM 1531 C CA . ALA A 1 202 ? -12.673 -2.358 4.857 1.00 90.62 202 ALA A CA 1
ATOM 1532 C C . ALA A 1 202 ? -12.695 -3.337 6.044 1.00 90.62 202 ALA A C 1
ATOM 1534 O O . ALA A 1 202 ? -13.479 -4.280 6.051 1.00 90.62 202 ALA A O 1
ATOM 1535 N N . THR A 1 203 ? -11.851 -3.108 7.054 1.00 92.69 203 THR A N 1
ATOM 1536 C CA . THR A 1 203 ? -11.782 -3.943 8.263 1.00 92.69 203 THR A CA 1
ATOM 1537 C C . THR A 1 203 ? -12.981 -3.711 9.180 1.00 92.69 203 THR A C 1
ATOM 1539 O O . THR A 1 203 ? -13.559 -4.671 9.684 1.00 92.69 203 THR A O 1
ATOM 1542 N N . LEU A 1 204 ? -13.378 -2.453 9.386 1.00 92.88 204 LEU A N 1
ATOM 1543 C CA . LEU A 1 204 ? -14.525 -2.093 10.225 1.00 92.88 204 LEU A CA 1
ATOM 1544 C C . LEU A 1 204 ? -15.843 -2.641 9.673 1.00 92.88 204 LEU A C 1
ATOM 1546 O O . LEU A 1 204 ? -16.711 -3.020 10.452 1.00 92.88 204 LEU A O 1
ATOM 1550 N N . ASP A 1 205 ? -15.967 -2.742 8.349 1.00 90.94 205 ASP A N 1
ATOM 1551 C CA . ASP A 1 205 ? -17.151 -3.299 7.689 1.00 90.94 205 ASP A CA 1
ATOM 1552 C C . ASP A 1 205 ? -17.333 -4.815 7.966 1.00 90.94 205 ASP A C 1
ATOM 1554 O O . ASP A 1 205 ? -18.392 -5.373 7.682 1.00 90.94 205 ASP A O 1
ATOM 1558 N N . LEU A 1 206 ? -16.329 -5.487 8.554 1.00 90.69 206 LEU A N 1
ATOM 1559 C CA . LEU A 1 206 ? -16.365 -6.901 8.955 1.00 90.69 206 LEU A CA 1
ATOM 1560 C C . LEU A 1 206 ? -16.552 -7.126 10.468 1.00 90.69 206 LEU A C 1
ATOM 1562 O O . LEU A 1 206 ? -16.395 -8.260 10.936 1.00 90.69 206 LEU A O 1
ATOM 1566 N N . ILE A 1 207 ? -16.839 -6.078 11.242 1.00 91.94 207 ILE A N 1
ATOM 1567 C CA . ILE A 1 207 ? -17.056 -6.172 12.691 1.00 91.94 207 ILE A CA 1
ATOM 1568 C C . ILE A 1 207 ? -18.556 -6.253 12.991 1.00 91.94 207 ILE A C 1
ATOM 1570 O O . ILE A 1 207 ? -19.327 -5.396 12.564 1.00 91.94 207 ILE A O 1
ATOM 1574 N N . ASP A 1 208 ? -18.964 -7.258 13.770 1.00 88.81 208 ASP A N 1
ATOM 1575 C CA . ASP A 1 208 ? -20.322 -7.348 14.314 1.00 88.81 208 ASP A CA 1
ATOM 1576 C C . ASP A 1 208 ? -20.367 -6.700 15.704 1.00 88.81 208 ASP A C 1
ATOM 1578 O O . ASP A 1 208 ? -19.817 -7.219 16.678 1.00 88.81 208 ASP A O 1
ATOM 1582 N N . LEU A 1 209 ? -21.050 -5.557 15.792 1.00 89.12 209 LEU A N 1
ATOM 1583 C CA . LEU A 1 209 ? -21.195 -4.782 17.028 1.00 89.12 209 LEU A CA 1
ATOM 1584 C C . LEU A 1 209 ? -22.075 -5.458 18.088 1.00 89.12 209 LEU A C 1
ATOM 1586 O O . LEU A 1 209 ? -22.019 -5.082 19.254 1.00 89.12 209 LEU A O 1
ATOM 1590 N N . ASN A 1 210 ? -22.874 -6.460 17.721 1.00 85.06 210 ASN A N 1
ATOM 1591 C CA . ASN A 1 210 ? -23.734 -7.167 18.670 1.00 85.06 210 ASN A CA 1
ATOM 1592 C C . ASN A 1 210 ? -23.056 -8.410 19.253 1.00 85.06 210 ASN A C 1
ATOM 1594 O O . ASN A 1 210 ? -23.435 -8.871 20.330 1.00 85.06 210 ASN A O 1
ATOM 1598 N N . ALA A 1 211 ? -22.072 -8.974 18.548 1.00 84.38 211 ALA A N 1
ATOM 1599 C CA . ALA A 1 211 ? -21.408 -10.206 18.949 1.00 84.38 211 ALA A CA 1
ATOM 1600 C C . ALA A 1 211 ? -19.958 -10.256 18.445 1.00 84.38 211 ALA A C 1
ATOM 1602 O O . ALA A 1 211 ? -19.700 -10.653 17.309 1.00 84.38 211 ALA A O 1
ATOM 1603 N N . VAL A 1 212 ? -19.010 -9.943 19.340 1.00 87.06 212 VAL A N 1
ATOM 1604 C CA . VAL A 1 212 ? -17.558 -9.943 19.065 1.00 87.06 212 VAL A CA 1
ATOM 1605 C C . VAL A 1 212 ? -17.132 -11.239 18.377 1.00 87.06 212 VAL A C 1
ATOM 1607 O O . VAL A 1 212 ? -16.648 -11.196 17.249 1.00 87.06 212 VAL A O 1
ATOM 1610 N N . ASP A 1 213 ? -17.418 -12.388 18.994 1.00 85.62 213 ASP A N 1
ATOM 1611 C CA . ASP A 1 213 ? -16.982 -13.711 18.518 1.00 85.62 213 ASP A CA 1
ATOM 1612 C C . ASP A 1 213 ? -17.614 -14.132 17.183 1.00 85.62 213 ASP A C 1
ATOM 1614 O O . ASP A 1 213 ? -17.141 -15.061 16.529 1.00 85.62 213 ASP A O 1
ATOM 1618 N N . LYS A 1 214 ? -18.693 -13.457 16.767 1.00 87.94 214 LYS A N 1
ATOM 1619 C CA . LYS A 1 214 ? -19.376 -13.694 15.489 1.00 87.94 214 LYS A CA 1
ATOM 1620 C C . LYS A 1 214 ? -18.960 -12.713 14.401 1.00 87.94 214 LYS A C 1
ATOM 1622 O O . LYS A 1 214 ? -19.423 -12.859 13.271 1.00 87.94 214 LYS A O 1
ATOM 1627 N N . SER A 1 215 ? -18.087 -11.753 14.712 1.00 90.25 215 SER A N 1
ATOM 1628 C CA . SER A 1 215 ? -17.554 -10.821 13.723 1.00 90.25 215 SER A CA 1
ATOM 1629 C C . SER A 1 215 ? -16.949 -11.603 12.553 1.00 90.25 215 SER A C 1
ATOM 1631 O O . SER A 1 215 ? -16.037 -12.408 12.784 1.00 90.25 215 SER A O 1
ATOM 1633 N N . PRO A 1 216 ? -17.406 -11.372 11.304 1.00 90.44 216 PRO A N 1
ATOM 1634 C CA . PRO A 1 216 ? -16.866 -12.033 10.118 1.00 90.44 216 PRO A CA 1
ATOM 1635 C C . PRO A 1 216 ? -15.336 -12.010 10.047 1.00 90.44 216 PRO A C 1
ATOM 1637 O O . PRO A 1 216 ? -14.732 -13.003 9.647 1.00 90.44 216 PRO A O 1
ATOM 1640 N N . LEU A 1 217 ? -14.709 -10.919 10.507 1.00 90.50 217 LEU A N 1
ATOM 1641 C CA . LEU A 1 217 ? -13.255 -10.787 10.603 1.00 90.50 217 LEU A CA 1
ATOM 1642 C C . LEU A 1 217 ? -12.604 -11.893 11.455 1.00 90.50 217 LEU A C 1
ATOM 1644 O O . LEU A 1 217 ? -11.641 -12.518 11.013 1.00 90.50 217 LEU A O 1
ATOM 1648 N N . LEU A 1 218 ? -13.124 -12.148 12.662 1.00 90.62 218 LEU A N 1
ATOM 1649 C CA . LEU A 1 218 ? -12.553 -13.122 13.601 1.00 90.62 218 LEU A CA 1
ATOM 1650 C C . LEU A 1 218 ? -12.857 -14.557 13.177 1.00 90.62 218 LEU A C 1
ATOM 1652 O O . LEU A 1 218 ? -11.973 -15.412 13.213 1.00 90.62 218 LEU A O 1
ATOM 1656 N N . VAL A 1 219 ? -14.084 -14.810 12.712 1.00 89.25 219 VAL A N 1
ATOM 1657 C CA . VAL A 1 219 ? -14.492 -16.129 12.212 1.00 89.25 219 VAL A CA 1
ATOM 1658 C C . VAL A 1 219 ? -13.638 -16.530 11.008 1.00 89.25 219 VAL A C 1
ATOM 1660 O O . VAL A 1 219 ? -13.127 -17.650 10.963 1.00 89.25 219 VAL A O 1
ATOM 1663 N N . ALA A 1 220 ? -13.428 -15.613 10.058 1.00 85.25 220 ALA A N 1
ATOM 1664 C CA . ALA A 1 220 ? -12.585 -15.864 8.894 1.00 85.25 220 ALA A CA 1
ATOM 1665 C C . ALA A 1 220 ? -11.111 -16.042 9.284 1.00 85.25 220 ALA A C 1
ATOM 1667 O O . ALA A 1 220 ? -10.479 -16.992 8.829 1.00 85.25 220 ALA A O 1
ATOM 1668 N N . ALA A 1 221 ? -10.567 -15.190 10.160 1.00 85.44 221 ALA A N 1
ATOM 1669 C CA . ALA A 1 221 ? -9.173 -15.290 10.600 1.00 85.44 221 ALA A CA 1
ATOM 1670 C C . ALA A 1 221 ? -8.877 -16.592 11.370 1.00 85.44 221 ALA A C 1
ATOM 1672 O O . ALA A 1 221 ? -7.778 -17.141 11.266 1.00 85.44 221 ALA A O 1
ATOM 1673 N N . ALA A 1 222 ? -9.844 -17.097 12.142 1.00 84.44 222 ALA A N 1
ATOM 1674 C CA . ALA A 1 222 ? -9.706 -18.334 12.903 1.00 84.44 222 ALA A CA 1
ATOM 1675 C C . ALA A 1 222 ? -9.969 -19.595 12.063 1.00 84.44 222 ALA A C 1
ATOM 1677 O O . ALA A 1 222 ? -9.453 -20.662 12.398 1.00 84.44 222 ALA A O 1
ATOM 1678 N N . GLY A 1 223 ? -10.763 -19.503 10.998 1.00 76.44 223 GLY A N 1
ATOM 1679 C CA . GLY A 1 223 ? -11.145 -20.636 10.161 1.00 76.44 223 GLY A CA 1
ATOM 1680 C C . GLY A 1 223 ? -10.253 -20.845 8.929 1.00 76.44 223 GLY A C 1
ATOM 1681 O O . GLY A 1 223 ? -9.486 -19.965 8.538 1.00 76.44 223 GLY A O 1
ATOM 1682 N N . PRO A 1 224 ? -10.357 -22.012 8.269 1.00 72.06 224 PRO A N 1
ATOM 1683 C CA . PRO A 1 224 ? -9.865 -22.163 6.903 1.00 72.06 224 PRO A CA 1
ATOM 1684 C C . PRO A 1 224 ? -10.619 -21.200 5.976 1.00 72.06 224 PRO A C 1
ATOM 1686 O O . PRO A 1 224 ? -11.849 -21.219 5.930 1.00 72.06 224 PRO A O 1
ATOM 1689 N N . HIS A 1 225 ? -9.895 -20.387 5.209 1.00 70.81 225 HIS A N 1
ATOM 1690 C CA . HIS A 1 225 ? -10.475 -19.574 4.140 1.00 70.81 225 HIS A CA 1
ATOM 1691 C C . HIS A 1 225 ? -9.542 -19.533 2.924 1.00 70.81 225 HIS A C 1
ATOM 1693 O O . HIS A 1 225 ? -8.355 -19.841 3.021 1.00 70.81 225 HIS A O 1
ATOM 1699 N N . ALA A 1 226 ? -10.116 -19.248 1.751 1.00 60.44 226 ALA A N 1
ATOM 1700 C CA . ALA A 1 226 ? -9.425 -19.277 0.457 1.00 60.44 226 ALA A CA 1
ATOM 1701 C C . ALA A 1 226 ? -8.781 -20.635 0.081 1.00 60.44 226 ALA A C 1
ATOM 1703 O O . ALA A 1 226 ? -7.787 -20.690 -0.636 1.00 60.44 226 ALA A O 1
ATOM 1704 N N . GLY A 1 227 ? -9.356 -21.751 0.548 1.00 59.41 227 GLY A N 1
ATOM 1705 C CA . GLY A 1 227 ? -8.895 -23.100 0.191 1.00 59.41 227 GLY A CA 1
ATOM 1706 C C . GLY A 1 227 ? -7.586 -23.530 0.861 1.00 59.41 227 GLY A C 1
ATOM 1707 O O . GLY A 1 227 ? -7.037 -24.570 0.500 1.00 59.41 227 GLY A O 1
ATOM 1708 N N . VAL A 1 228 ? -7.100 -22.765 1.844 1.00 60.34 228 VAL A N 1
ATOM 1709 C CA . VAL A 1 228 ? -5.870 -23.053 2.592 1.00 60.34 228 VAL A CA 1
ATOM 1710 C C . VAL A 1 228 ? -6.216 -23.418 4.036 1.00 60.34 228 VAL A C 1
ATOM 1712 O O . VAL A 1 228 ? -7.111 -22.829 4.648 1.00 60.34 228 VAL A O 1
ATOM 1715 N N . ALA A 1 229 ? -5.514 -24.407 4.594 1.00 57.25 229 ALA A N 1
ATOM 1716 C CA . ALA A 1 229 ? -5.601 -24.691 6.022 1.00 57.25 229 ALA A CA 1
ATOM 1717 C C . ALA A 1 229 ? -5.013 -23.506 6.808 1.00 57.25 229 ALA A C 1
ATOM 1719 O O . ALA A 1 229 ? -3.978 -22.966 6.404 1.00 57.25 229 ALA A O 1
ATOM 1720 N N . PRO A 1 230 ? -5.640 -23.086 7.918 1.00 62.28 230 PRO A N 1
ATOM 1721 C CA . PRO A 1 230 ? -5.152 -21.944 8.664 1.00 62.28 230 PRO A CA 1
ATOM 1722 C C . PRO A 1 230 ? -3.782 -22.276 9.269 1.00 62.28 230 PRO A C 1
ATOM 1724 O O . PRO A 1 230 ? -3.552 -23.400 9.723 1.00 62.28 230 PRO A O 1
ATOM 1727 N N . LEU A 1 231 ? -2.875 -21.293 9.265 1.00 61.09 231 LEU A N 1
ATOM 1728 C CA . LEU A 1 231 ? -1.520 -21.417 9.815 1.00 61.09 231 LEU A CA 1
ATOM 1729 C C . LEU A 1 231 ? -1.588 -22.015 11.233 1.00 61.09 231 LEU A C 1
ATOM 1731 O O . LEU A 1 231 ? -2.495 -21.676 11.974 1.00 61.09 231 LEU A O 1
ATOM 1735 N N . ALA A 1 232 ? -0.694 -22.906 11.649 1.00 63.97 232 ALA A N 1
ATOM 1736 C CA . ALA A 1 232 ? -0.723 -23.465 13.008 1.00 63.97 232 ALA A CA 1
ATOM 1737 C C . ALA A 1 232 ? 0.452 -22.938 13.841 1.00 63.97 232 ALA A C 1
ATOM 1739 O O . ALA A 1 232 ? 1.554 -22.770 13.317 1.00 63.97 232 ALA A O 1
ATOM 1740 N N . GLY A 1 233 ? 0.225 -22.710 15.138 1.00 73.31 233 GLY A N 1
ATOM 1741 C CA . GLY A 1 233 ? 1.272 -22.411 16.118 1.00 73.31 233 GLY A CA 1
ATOM 1742 C C . GLY A 1 233 ? 1.175 -21.031 16.788 1.00 73.31 233 GLY A C 1
ATOM 1743 O O . GLY A 1 233 ? 0.327 -20.219 16.420 1.00 73.31 233 GLY A O 1
ATOM 1744 N N . PRO A 1 234 ? 2.098 -20.729 17.724 1.00 70.06 234 PRO A N 1
ATOM 1745 C CA . PRO A 1 234 ? 1.971 -19.620 18.681 1.00 70.06 234 PRO A CA 1
ATOM 1746 C C . PRO A 1 234 ? 1.809 -18.230 18.053 1.00 70.06 234 PRO A C 1
ATOM 1748 O O . PRO A 1 234 ? 1.149 -17.359 18.605 1.00 70.06 234 PRO A O 1
ATOM 1751 N N . ARG A 1 235 ? 2.390 -18.020 16.865 1.00 71.75 235 ARG A N 1
ATOM 1752 C CA . ARG A 1 235 ? 2.279 -16.750 16.128 1.00 71.75 235 ARG A CA 1
ATOM 1753 C C . ARG A 1 235 ? 0.860 -16.475 15.630 1.00 71.75 235 ARG A C 1
ATOM 1755 O O . ARG A 1 235 ? 0.477 -15.315 15.520 1.00 71.75 235 ARG A O 1
ATOM 1762 N N . ARG A 1 236 ? 0.087 -17.519 15.309 1.00 81.75 236 ARG A N 1
ATOM 1763 C CA . ARG A 1 236 ? -1.329 -17.362 14.955 1.00 81.75 236 ARG A CA 1
ATOM 1764 C C . ARG A 1 236 ? -2.149 -17.011 16.183 1.00 81.75 236 ARG A C 1
ATOM 1766 O O . ARG A 1 236 ? -3.022 -16.162 16.075 1.00 81.75 236 ARG A O 1
ATOM 1773 N N . ASP A 1 237 ? -1.880 -17.657 17.309 1.00 81.19 237 ASP A N 1
ATOM 1774 C CA . ASP A 1 237 ? -2.641 -17.418 18.535 1.00 81.19 237 ASP A CA 1
ATOM 1775 C C . ASP A 1 237 ? -2.465 -15.963 18.983 1.00 81.19 237 ASP A C 1
ATOM 1777 O O . ASP A 1 237 ? -3.448 -15.257 19.182 1.00 81.19 237 ASP A O 1
ATOM 1781 N N . GLU A 1 238 ? -1.225 -15.467 18.965 1.00 82.62 238 GLU A N 1
ATOM 1782 C CA . GLU A 1 238 ? -0.909 -14.061 19.240 1.00 82.62 238 GLU A CA 1
ATOM 1783 C C . GLU A 1 238 ? -1.591 -13.099 18.247 1.00 82.62 238 GLU A C 1
ATOM 1785 O O . GLU A 1 238 ? -2.083 -12.033 18.617 1.00 82.62 238 GLU A O 1
ATOM 1790 N N . MET A 1 239 ? -1.637 -13.459 16.962 1.00 86.88 239 MET A N 1
ATOM 1791 C CA . MET A 1 239 ? -2.329 -12.680 15.934 1.00 86.88 239 MET A CA 1
ATOM 1792 C C . MET A 1 239 ? -3.838 -12.593 16.205 1.00 86.88 239 MET A C 1
ATOM 1794 O O . MET A 1 239 ? -4.415 -11.507 16.122 1.00 86.88 239 MET A O 1
ATOM 1798 N N . LEU A 1 240 ? -4.470 -13.729 16.511 1.00 88.94 240 LEU A N 1
ATOM 1799 C CA . LEU A 1 240 ? -5.900 -13.812 16.796 1.00 88.94 240 LEU A CA 1
ATOM 1800 C C . LEU A 1 240 ? -6.253 -13.064 18.078 1.00 88.94 240 LEU A C 1
ATOM 1802 O O . LEU A 1 240 ? -7.227 -12.322 18.070 1.00 88.94 240 LEU A O 1
ATOM 1806 N N . GLU A 1 241 ? -5.435 -13.185 19.122 1.00 87.62 241 GLU A N 1
ATOM 1807 C CA . GLU A 1 241 ? -5.600 -12.459 20.383 1.00 87.62 241 GLU A CA 1
ATOM 1808 C C . GLU A 1 241 ? -5.532 -10.938 20.175 1.00 87.62 241 GLU A C 1
ATOM 1810 O O . GLU A 1 241 ? -6.382 -10.189 20.659 1.00 87.62 241 GLU A O 1
ATOM 1815 N N . ARG A 1 242 ? -4.563 -10.461 19.380 1.00 88.69 242 ARG A N 1
ATOM 1816 C CA . ARG A 1 242 ? -4.448 -9.035 19.028 1.00 88.69 242 ARG A CA 1
ATOM 1817 C C . ARG A 1 242 ? -5.679 -8.535 18.268 1.00 88.69 242 ARG A C 1
ATOM 1819 O O . ARG A 1 242 ? -6.150 -7.430 18.539 1.00 88.69 242 ARG A O 1
ATOM 1826 N N . LEU A 1 243 ? -6.193 -9.326 17.323 1.00 91.88 243 LEU A N 1
ATOM 1827 C CA . LEU A 1 243 ? -7.406 -8.990 16.574 1.00 91.88 243 LEU A CA 1
ATOM 1828 C C . LEU A 1 243 ? -8.641 -8.992 17.480 1.00 91.88 243 LEU A C 1
ATOM 1830 O O . LEU A 1 243 ? -9.406 -8.032 17.446 1.00 91.88 243 LEU A O 1
ATOM 1834 N N . SER A 1 244 ? -8.828 -10.023 18.307 1.00 91.25 244 SER A N 1
ATOM 1835 C CA . SER A 1 244 ? -9.988 -10.136 19.195 1.00 91.25 244 SER A CA 1
ATOM 1836 C C . SER A 1 244 ? -10.017 -9.024 20.234 1.00 91.25 244 SER A C 1
ATOM 1838 O O . SER A 1 244 ? -11.079 -8.462 20.483 1.00 91.25 244 SER A O 1
ATOM 1840 N N . PHE A 1 245 ? -8.859 -8.651 20.788 1.00 90.00 245 PHE A N 1
ATOM 1841 C CA . PHE A 1 245 ? -8.750 -7.538 21.728 1.00 90.00 245 PHE A CA 1
ATOM 1842 C C . PHE A 1 245 ? -9.177 -6.210 21.088 1.00 90.00 245 PHE A C 1
ATOM 1844 O O . PHE A 1 245 ? -10.016 -5.495 21.634 1.00 90.00 245 PHE A O 1
ATOM 1851 N N . TRP A 1 246 ? -8.653 -5.898 19.899 1.00 93.81 246 TRP A N 1
ATOM 1852 C CA . TRP A 1 246 ? -8.984 -4.656 19.195 1.00 93.81 246 TRP A CA 1
ATOM 1853 C C . TRP A 1 246 ? -10.455 -4.602 18.756 1.00 93.81 246 TRP A C 1
ATOM 1855 O O . TRP A 1 246 ? -11.116 -3.580 18.945 1.00 93.81 246 TRP A O 1
ATOM 1865 N N . VAL A 1 247 ? -11.000 -5.709 18.235 1.00 92.88 247 VAL A N 1
ATOM 1866 C CA . VAL A 1 247 ? -12.430 -5.812 17.896 1.00 92.88 247 VAL A CA 1
ATOM 1867 C C . VAL A 1 247 ? -13.291 -5.665 19.152 1.00 92.88 247 VAL A C 1
ATOM 1869 O O . VAL A 1 247 ? -14.258 -4.908 19.137 1.00 92.88 247 VAL A O 1
ATOM 1872 N N . GLY A 1 248 ? -12.925 -6.324 20.254 1.00 89.44 248 GLY A N 1
ATOM 1873 C CA . GLY A 1 248 ? -13.630 -6.235 21.531 1.00 89.44 248 GLY A CA 1
ATOM 1874 C C . GLY A 1 248 ? -13.707 -4.807 22.070 1.00 89.44 248 GLY A C 1
ATOM 1875 O O . GLY A 1 248 ? -14.783 -4.377 22.476 1.00 89.44 248 GLY A O 1
ATOM 1876 N N . ALA A 1 249 ? -12.612 -4.045 21.995 1.00 88.50 249 ALA A N 1
ATOM 1877 C CA . ALA A 1 249 ? -12.586 -2.639 22.400 1.00 88.50 249 ALA A CA 1
ATOM 1878 C C . ALA A 1 249 ? -13.541 -1.768 21.561 1.00 88.50 249 ALA A C 1
ATOM 1880 O O . ALA A 1 249 ? -14.267 -0.938 22.106 1.00 88.50 249 ALA A O 1
ATOM 1881 N N . ILE A 1 250 ? -13.590 -1.986 20.241 1.00 90.50 250 ILE A N 1
ATOM 1882 C CA . ILE A 1 250 ? -14.526 -1.283 19.350 1.00 90.50 250 ILE A CA 1
ATOM 1883 C C . ILE A 1 250 ? -15.970 -1.653 19.692 1.00 90.50 250 ILE A C 1
ATOM 1885 O O . ILE A 1 250 ? -16.816 -0.771 19.821 1.00 90.50 250 ILE A O 1
ATOM 1889 N N . VAL A 1 251 ? -16.266 -2.940 19.864 1.00 90.88 251 VAL A N 1
ATOM 1890 C CA . VAL A 1 251 ? -17.619 -3.405 20.188 1.00 90.88 251 VAL A CA 1
ATOM 1891 C C . VAL A 1 251 ? -18.082 -2.871 21.544 1.00 90.88 251 VAL A C 1
ATOM 1893 O O . VAL A 1 251 ? -19.205 -2.385 21.644 1.00 90.88 251 VAL A O 1
ATOM 1896 N N . ALA A 1 252 ? -17.224 -2.905 22.566 1.00 87.94 252 ALA A N 1
ATOM 1897 C CA . ALA A 1 252 ? -17.531 -2.368 23.889 1.00 87.94 252 ALA A CA 1
ATOM 1898 C C . ALA A 1 252 ? -17.857 -0.869 23.829 1.00 87.94 252 ALA A C 1
ATOM 1900 O O . ALA A 1 252 ? -18.866 -0.445 24.380 1.00 87.94 252 ALA A O 1
ATOM 1901 N N . TYR A 1 253 ? -17.068 -0.087 23.087 1.00 88.50 253 TYR A N 1
ATOM 1902 C CA . TYR A 1 253 ? -17.284 1.354 22.940 1.00 88.50 253 TYR A CA 1
ATOM 1903 C C . TYR A 1 253 ? -18.585 1.711 22.202 1.00 88.50 253 TYR A C 1
ATOM 1905 O O . TYR A 1 253 ? -19.187 2.751 22.453 1.00 88.50 253 TYR A O 1
ATOM 1913 N N . ASN A 1 254 ? -19.027 0.854 21.280 1.00 87.75 254 ASN A N 1
ATOM 1914 C CA . ASN A 1 254 ? -20.247 1.065 20.498 1.00 87.75 254 ASN A CA 1
ATOM 1915 C C . ASN A 1 254 ? -21.489 0.412 21.119 1.00 87.75 254 ASN A C 1
ATOM 1917 O O . ASN A 1 254 ? -22.571 0.480 20.530 1.00 87.75 254 ASN A O 1
ATOM 1921 N N . ARG A 1 255 ? -21.356 -0.237 22.281 1.00 85.12 255 ARG A N 1
ATOM 1922 C CA . ARG A 1 255 ? -22.475 -0.897 22.949 1.00 85.12 255 ARG A CA 1
ATOM 1923 C C . ARG A 1 255 ? -23.443 0.155 23.513 1.00 85.12 255 ARG A C 1
ATOM 1925 O O . ARG A 1 255 ? -23.014 1.053 24.234 1.00 85.12 255 ARG A O 1
ATOM 1932 N N . PRO A 1 256 ? -24.755 0.050 23.241 1.00 76.50 256 PRO A N 1
ATOM 1933 C CA . PRO A 1 256 ? -25.743 0.912 23.874 1.00 76.50 256 PRO A CA 1
ATOM 1934 C C . PRO A 1 256 ? -25.789 0.697 25.399 1.00 76.50 256 PRO A C 1
ATOM 1936 O O . PRO A 1 256 ? -25.732 -0.453 25.848 1.00 76.50 256 PRO A O 1
ATOM 1939 N N . PRO A 1 257 ? -26.012 1.753 26.201 1.00 64.88 257 PRO A N 1
ATOM 1940 C CA . PRO A 1 257 ? -26.054 1.662 27.666 1.00 64.88 257 PRO A CA 1
ATOM 1941 C C . PRO A 1 257 ? -27.154 0.723 28.207 1.00 64.88 257 PRO A C 1
ATOM 1943 O O . PRO A 1 257 ? -27.032 0.190 29.307 1.00 64.88 257 PRO A O 1
ATOM 1946 N N . GLU A 1 258 ? -28.209 0.442 27.433 1.00 60.72 258 GLU A N 1
ATOM 1947 C CA . GLU A 1 258 ? -29.259 -0.526 27.807 1.00 60.72 258 GLU A CA 1
ATOM 1948 C C . GLU A 1 258 ? -28.775 -1.988 27.838 1.00 60.72 258 GLU A C 1
ATOM 1950 O O . GLU A 1 258 ? -29.342 -2.803 28.565 1.00 60.72 258 GLU A O 1
ATOM 1955 N N . GLN A 1 259 ? -27.721 -2.341 27.092 1.00 58.12 259 GLN A N 1
ATOM 1956 C CA . GLN A 1 259 ? -27.148 -3.695 27.098 1.00 58.12 259 GLN A CA 1
ATOM 1957 C C . GLN A 1 259 ? -26.117 -3.906 28.215 1.00 58.12 259 GLN A C 1
ATOM 1959 O O . GLN A 1 259 ? -25.884 -5.042 28.623 1.00 58.12 259 GLN A O 1
ATOM 1964 N N . GLU A 1 260 ? -25.531 -2.832 28.740 1.00 54.19 260 GLU A N 1
ATOM 1965 C CA . GLU A 1 260 ? -24.610 -2.872 29.880 1.00 54.19 260 GLU A CA 1
ATOM 1966 C C . GLU A 1 260 ? -25.373 -3.139 31.188 1.00 54.19 260 GLU A C 1
ATOM 1968 O O . GLU A 1 260 ? -25.011 -4.025 31.959 1.00 54.19 260 GLU A O 1
ATOM 1973 N N . ALA A 1 261 ? -26.546 -2.514 31.349 1.00 50.88 261 ALA A N 1
ATOM 1974 C CA . ALA A 1 261 ? -27.449 -2.765 32.474 1.00 50.88 261 ALA A CA 1
ATOM 1975 C C . ALA A 1 261 ? -28.043 -4.191 32.504 1.00 50.88 261 ALA A C 1
ATOM 1977 O O . ALA A 1 261 ? -28.468 -4.651 33.563 1.00 50.88 261 ALA A O 1
ATOM 1978 N N . ALA A 1 262 ? -28.088 -4.893 31.364 1.00 53.78 262 ALA A N 1
ATOM 1979 C CA . ALA A 1 262 ? -28.578 -6.271 31.270 1.00 53.78 262 ALA A CA 1
ATOM 1980 C C . ALA A 1 262 ? -27.491 -7.322 31.568 1.00 53.78 262 ALA A C 1
ATOM 1982 O O . ALA A 1 262 ? -27.817 -8.413 32.035 1.00 53.78 262 ALA A O 1
ATOM 1983 N N . ALA A 1 263 ? -26.213 -7.003 31.331 1.00 53.56 263 ALA A N 1
ATOM 1984 C CA . ALA A 1 263 ? -25.090 -7.884 31.660 1.00 53.56 263 ALA A CA 1
ATOM 1985 C C . ALA A 1 263 ? -24.835 -7.950 33.179 1.00 53.56 263 ALA A C 1
ATOM 1987 O O . ALA A 1 263 ? -24.545 -9.026 33.699 1.00 53.56 263 ALA A O 1
ATOM 1988 N N . ASP A 1 264 ? -25.063 -6.844 33.893 1.00 49.72 264 ASP A N 1
ATOM 1989 C CA . ASP A 1 264 ? -24.979 -6.769 35.362 1.00 49.72 264 ASP A CA 1
ATOM 1990 C C . ASP A 1 264 ? -26.218 -7.318 36.097 1.00 49.72 264 ASP A C 1
ATOM 1992 O O . ASP A 1 264 ? -26.237 -7.401 37.325 1.00 49.72 264 ASP A O 1
ATOM 1996 N N . GLN A 1 265 ? -27.264 -7.728 35.370 1.00 43.12 265 GLN A N 1
ATOM 1997 C CA . GLN A 1 265 ? -28.513 -8.253 35.943 1.00 43.12 265 GLN A CA 1
ATOM 1998 C C . GLN A 1 265 ? -28.750 -9.743 35.654 1.00 43.12 265 GLN A C 1
ATOM 2000 O O . GLN A 1 265 ? -29.891 -10.211 35.661 1.00 43.12 265 GLN A O 1
ATOM 2005 N N . ALA A 1 266 ? -27.690 -10.529 35.446 1.00 41.56 266 ALA A N 1
ATOM 2006 C CA . ALA A 1 266 ? -27.824 -11.982 35.485 1.00 41.56 266 ALA A CA 1
ATOM 2007 C C . ALA A 1 266 ? -28.214 -12.432 36.916 1.00 41.56 266 ALA A C 1
ATOM 2009 O O . ALA A 1 266 ? -27.490 -12.137 37.869 1.00 41.56 266 ALA A O 1
ATOM 2010 N N . PRO A 1 267 ? -29.346 -13.138 37.117 1.00 44.03 267 PRO A N 1
ATOM 2011 C CA . PRO A 1 267 ? -29.743 -13.596 38.444 1.00 44.03 267 PRO A CA 1
ATOM 2012 C C . PRO A 1 267 ? -28.764 -14.665 38.960 1.00 44.03 267 PRO A C 1
ATOM 2014 O O . PRO A 1 267 ? -28.334 -15.523 38.181 1.00 44.03 267 PRO A O 1
ATOM 2017 N N . PRO A 1 268 ? -28.439 -14.681 40.268 1.00 42.91 268 PRO A N 1
ATOM 2018 C CA . PRO A 1 268 ? -27.593 -15.715 40.839 1.00 42.91 268 PRO A CA 1
ATOM 2019 C C . PRO A 1 268 ? -28.353 -17.042 40.801 1.00 42.91 268 PRO A C 1
ATOM 2021 O O . PRO A 1 268 ? -29.299 -17.266 41.559 1.00 42.91 268 PRO A O 1
ATOM 2024 N N . VAL A 1 269 ? -27.956 -17.938 39.898 1.00 45.66 269 VAL A N 1
ATOM 2025 C CA . VAL A 1 269 ? -28.428 -19.321 39.928 1.00 45.66 269 VAL A CA 1
ATOM 2026 C C . VAL A 1 269 ? -27.737 -20.014 41.098 1.00 45.66 269 VAL A C 1
ATOM 2028 O O . VAL A 1 269 ? -26.534 -20.269 41.081 1.00 45.66 269 VAL A O 1
ATOM 2031 N N . ALA A 1 270 ? -28.530 -20.286 42.130 1.00 41.00 270 ALA A N 1
ATOM 2032 C CA . ALA A 1 270 ? -28.144 -21.040 43.308 1.00 41.00 270 ALA A CA 1
ATOM 2033 C C . ALA A 1 270 ? -27.706 -22.478 42.954 1.00 41.00 270 ALA A C 1
ATOM 2035 O O . ALA A 1 270 ? -28.496 -23.304 42.504 1.00 41.00 270 ALA A O 1
ATOM 2036 N N . GLU A 1 271 ? -26.417 -22.735 43.165 1.00 40.06 271 GLU A N 1
ATOM 2037 C CA . GLU A 1 271 ? -25.874 -23.717 44.112 1.00 40.06 271 GLU A CA 1
ATOM 2038 C C . GLU A 1 271 ? -26.408 -25.170 44.087 1.00 40.06 271 GLU A C 1
ATOM 2040 O O . GLU A 1 271 ? -27.488 -25.485 44.589 1.00 40.06 271 GLU A O 1
ATOM 2045 N N . LYS A 1 272 ? -25.527 -26.106 43.696 1.00 36.81 272 LYS A N 1
ATOM 2046 C CA . LYS A 1 272 ? -25.256 -27.303 44.511 1.00 36.81 272 LYS A CA 1
ATOM 2047 C C . LYS A 1 272 ? -23.754 -27.584 44.596 1.00 36.81 272 LYS A C 1
ATOM 2049 O O . LYS A 1 272 ? -23.068 -27.724 43.591 1.00 36.81 272 LYS A O 1
ATOM 2054 N N . ALA A 1 273 ? -23.309 -27.659 45.845 1.00 40.19 273 ALA A N 1
ATOM 2055 C CA . ALA A 1 273 ? -21.954 -27.796 46.352 1.00 40.19 273 ALA A CA 1
ATOM 2056 C C . ALA A 1 273 ? -21.152 -29.024 45.877 1.00 40.19 273 ALA A C 1
ATOM 2058 O O . ALA A 1 273 ? -21.656 -30.145 45.856 1.00 40.19 273 ALA A O 1
ATOM 2059 N N . SER A 1 274 ? -19.842 -28.816 45.706 1.00 33.25 274 SER A N 1
ATOM 2060 C CA . SER A 1 274 ? -18.814 -29.665 46.320 1.00 33.25 274 SER A CA 1
ATOM 2061 C C . SER A 1 274 ? -17.586 -28.815 46.653 1.00 33.25 274 SER A C 1
ATOM 2063 O O . SER A 1 274 ? -17.079 -28.072 45.821 1.00 33.25 274 SER A O 1
ATOM 2065 N N . VAL A 1 275 ? -17.155 -28.929 47.904 1.00 38.00 275 VAL A N 1
ATOM 2066 C CA . VAL A 1 275 ? -16.127 -28.142 48.588 1.00 38.00 275 VAL A CA 1
ATOM 2067 C C . VAL A 1 275 ? -14.721 -28.625 48.220 1.00 38.00 275 VAL A C 1
ATOM 2069 O O . VAL A 1 275 ? -14.425 -29.807 48.369 1.00 38.00 275 VAL A O 1
ATOM 2072 N N . ALA A 1 276 ? -13.835 -27.696 47.863 1.00 34.19 276 ALA A N 1
ATOM 2073 C CA . ALA A 1 276 ? -12.416 -27.740 48.214 1.00 34.19 276 ALA A CA 1
ATOM 2074 C C . ALA A 1 276 ? -11.925 -26.291 48.343 1.00 34.19 276 ALA A C 1
ATOM 2076 O O . ALA A 1 276 ? -12.067 -25.494 47.422 1.00 34.19 276 ALA A O 1
ATOM 2077 N N . ALA A 1 277 ? -11.455 -25.943 49.537 1.00 36.28 277 ALA A N 1
ATOM 2078 C CA . ALA A 1 277 ? -11.050 -24.600 49.912 1.00 36.28 277 ALA A CA 1
ATOM 2079 C C . ALA A 1 277 ? -9.633 -24.279 49.411 1.00 36.28 277 ALA A C 1
ATOM 2081 O O . ALA A 1 277 ? -8.699 -25.014 49.720 1.00 36.28 277 ALA A O 1
ATOM 2082 N N . GLU A 1 278 ? -9.484 -23.137 48.740 1.00 39.59 278 GLU A N 1
ATOM 2083 C CA . GLU A 1 278 ? -8.229 -22.401 48.550 1.00 39.59 278 GLU A CA 1
ATOM 2084 C C . GLU A 1 278 ? -8.490 -20.899 48.812 1.00 39.59 278 GLU A C 1
ATOM 2086 O O . GLU A 1 278 ? -9.636 -20.452 48.701 1.00 39.59 278 GLU A O 1
ATOM 2091 N N . PRO A 1 279 ? -7.483 -20.137 49.283 1.00 42.59 279 PRO A N 1
ATOM 2092 C CA . PRO A 1 279 ? -7.670 -18.815 49.886 1.00 42.59 279 PRO A CA 1
ATOM 2093 C C . PRO A 1 279 ? -8.069 -17.741 48.856 1.00 42.59 279 PRO A C 1
ATOM 2095 O O . PRO A 1 279 ? -7.846 -17.919 47.659 1.00 42.59 279 PRO A O 1
ATOM 2098 N N . PRO A 1 280 ? -8.646 -16.607 49.304 1.00 35.72 280 PRO A N 1
ATOM 2099 C CA . PRO A 1 280 ? -9.165 -15.588 48.404 1.00 35.72 280 PRO A CA 1
ATOM 2100 C C . PRO A 1 280 ? -8.016 -14.861 47.702 1.00 35.72 280 PRO A C 1
ATOM 2102 O O . PRO A 1 280 ? -7.223 -14.166 48.338 1.00 35.72 280 PRO A O 1
ATOM 2105 N N . VAL A 1 281 ? -7.962 -15.001 46.379 1.00 37.84 281 VAL A N 1
ATOM 2106 C CA . VAL A 1 281 ? -7.214 -14.094 45.511 1.00 37.84 281 VAL A CA 1
ATOM 2107 C C . VAL A 1 281 ? -7.999 -12.787 45.482 1.00 37.84 281 VAL A C 1
ATOM 2109 O O . VAL A 1 281 ? -9.147 -12.730 45.042 1.00 37.84 281 VAL A O 1
ATOM 2112 N N . THR A 1 282 ? -7.398 -11.755 46.059 1.00 37.47 282 THR A N 1
ATOM 2113 C CA . THR A 1 282 ? -7.827 -10.362 45.965 1.00 37.47 282 THR A CA 1
ATOM 2114 C C . THR A 1 282 ? -8.088 -9.991 44.512 1.00 37.47 282 THR A C 1
ATOM 2116 O O . THR A 1 282 ? -7.250 -10.262 43.658 1.00 37.47 282 THR A O 1
ATOM 2119 N N . ALA A 1 283 ? -9.238 -9.364 44.260 1.00 40.69 283 ALA A N 1
ATOM 2120 C CA . ALA A 1 283 ? -9.576 -8.752 42.985 1.00 40.69 283 ALA A CA 1
ATOM 2121 C C . ALA A 1 283 ? -8.436 -7.823 42.545 1.00 40.69 283 ALA A C 1
ATOM 2123 O O . ALA A 1 283 ? -8.205 -6.778 43.156 1.00 40.69 283 ALA A O 1
ATOM 2124 N N . GLU A 1 284 ? -7.703 -8.246 41.520 1.00 40.72 284 GLU A N 1
ATOM 2125 C CA . GLU A 1 284 ? -6.744 -7.406 40.824 1.00 40.72 284 GLU A CA 1
ATOM 2126 C C . GLU A 1 284 ? -7.548 -6.366 40.044 1.00 40.72 284 GLU A C 1
ATOM 2128 O O . GLU A 1 284 ? -8.244 -6.658 39.074 1.00 40.72 284 GLU A O 1
ATOM 2133 N N . SER A 1 285 ? -7.503 -5.148 40.573 1.00 49.75 285 SER A N 1
ATOM 2134 C CA . SER A 1 285 ? -7.812 -3.907 39.882 1.00 49.75 285 SER A CA 1
ATOM 2135 C C . SER A 1 285 ? -7.154 -3.876 38.505 1.00 49.75 285 SER A C 1
ATOM 2137 O O . SER A 1 285 ? -6.017 -4.328 38.358 1.00 49.75 285 SER A O 1
ATOM 2139 N N . GLU A 1 286 ? -7.864 -3.301 37.533 1.00 47.47 286 GLU A N 1
ATOM 2140 C CA . GLU A 1 286 ? -7.353 -2.982 36.200 1.00 47.47 286 GLU A CA 1
ATOM 2141 C C . GLU A 1 286 ? -5.907 -2.459 36.263 1.00 47.47 286 GLU A C 1
ATOM 2143 O O . GLU A 1 286 ? -5.582 -1.666 37.154 1.00 47.47 286 GLU A O 1
ATOM 2148 N N . PRO A 1 287 ? -5.016 -2.896 35.355 1.00 48.44 287 PRO A N 1
ATOM 2149 C CA . PRO A 1 287 ? -3.642 -2.431 35.366 1.00 48.44 287 PRO A CA 1
ATOM 2150 C C . PRO A 1 287 ? -3.607 -0.924 35.097 1.00 48.44 287 PRO A C 1
ATOM 2152 O O . PRO A 1 287 ? -3.935 -0.461 34.005 1.00 48.44 287 PRO A O 1
ATOM 2155 N N . ASP A 1 288 ? -3.179 -0.177 36.113 1.00 57.47 288 ASP A N 1
ATOM 2156 C CA . ASP A 1 288 ? -2.840 1.238 36.023 1.00 57.47 288 ASP A CA 1
ATOM 2157 C C . ASP A 1 288 ? -1.658 1.406 35.057 1.00 57.47 288 ASP A C 1
ATOM 2159 O O . ASP A 1 288 ? -0.485 1.176 35.379 1.00 57.47 288 ASP A O 1
ATOM 2163 N N . TRP A 1 289 ? -1.997 1.749 33.818 1.00 46.69 289 TRP A N 1
ATOM 2164 C CA . TRP A 1 289 ? -1.057 1.917 32.722 1.00 46.69 289 TRP A CA 1
ATOM 2165 C C . TRP A 1 289 ? -0.141 3.135 32.930 1.00 46.69 289 TRP A C 1
ATOM 2167 O O . TRP A 1 289 ? 0.973 3.136 32.400 1.00 46.69 289 TRP A O 1
ATOM 2177 N N . GLU A 1 290 ? -0.537 4.127 33.740 1.00 51.06 290 GLU A N 1
ATOM 2178 C CA . GLU A 1 290 ? 0.315 5.274 34.080 1.00 51.06 290 GLU A CA 1
ATOM 2179 C C . GLU A 1 290 ? 1.470 4.846 34.996 1.00 51.06 290 GLU A C 1
ATOM 2181 O O . GLU A 1 290 ? 2.612 5.274 34.801 1.00 51.06 290 GLU A O 1
ATOM 2186 N N . ALA A 1 291 ? 1.225 3.920 35.929 1.00 52.16 291 ALA A N 1
ATOM 2187 C CA . ALA A 1 291 ? 2.247 3.408 36.843 1.00 52.16 291 ALA A CA 1
ATOM 2188 C C . ALA A 1 291 ? 3.319 2.545 36.143 1.00 52.16 291 ALA A C 1
ATOM 2190 O O . ALA A 1 291 ? 4.494 2.587 36.518 1.00 52.16 291 ALA A O 1
ATOM 2191 N N . ILE A 1 292 ? 2.949 1.794 35.100 1.00 53.69 292 ILE A N 1
ATOM 2192 C CA . ILE A 1 292 ? 3.889 0.944 34.344 1.00 53.69 292 ILE A CA 1
ATOM 2193 C C . ILE A 1 292 ? 4.801 1.796 33.449 1.00 53.69 292 ILE A C 1
ATOM 2195 O O . ILE A 1 292 ? 6.009 1.558 33.399 1.00 53.69 292 ILE A O 1
ATOM 2199 N N . VAL A 1 293 ? 4.259 2.836 32.806 1.00 52.31 293 VAL A N 1
ATOM 2200 C CA . VAL A 1 293 ? 5.046 3.762 31.972 1.00 52.31 293 VAL A CA 1
ATOM 2201 C C . VAL A 1 293 ? 5.969 4.637 32.833 1.00 52.31 293 VAL A C 1
ATOM 2203 O O . VAL A 1 293 ? 7.109 4.899 32.445 1.00 52.31 293 VAL A O 1
ATOM 2206 N N . ALA A 1 294 ? 5.537 5.025 34.037 1.00 50.78 294 ALA A N 1
ATOM 2207 C CA . ALA A 1 294 ? 6.373 5.767 34.982 1.00 50.78 294 ALA A CA 1
ATOM 2208 C C . ALA A 1 294 ? 7.522 4.917 35.567 1.00 50.78 294 ALA A C 1
ATOM 2210 O O . ALA A 1 294 ? 8.628 5.425 35.753 1.00 50.78 294 ALA A O 1
ATOM 2211 N N . ALA A 1 295 ? 7.310 3.616 35.799 1.00 47.25 295 ALA A N 1
ATOM 2212 C CA . ALA A 1 295 ? 8.329 2.720 36.358 1.00 47.25 295 ALA A CA 1
ATOM 2213 C C . ALA A 1 295 ? 9.470 2.365 35.378 1.00 47.25 295 ALA A C 1
ATOM 2215 O O . ALA A 1 295 ? 10.546 1.932 35.808 1.00 47.25 295 ALA A O 1
ATOM 2216 N N . GLU A 1 296 ? 9.270 2.553 34.069 1.00 46.19 296 GLU A N 1
ATOM 2217 C CA . GLU A 1 296 ? 10.304 2.333 33.047 1.00 46.19 296 GLU A CA 1
ATOM 2218 C C . GLU A 1 296 ? 11.123 3.592 32.719 1.00 46.19 296 GLU A C 1
ATOM 2220 O O . GLU A 1 296 ? 12.257 3.476 32.252 1.00 46.19 296 GLU A O 1
ATOM 2225 N N . ALA A 1 297 ? 10.605 4.783 33.037 1.00 47.75 297 ALA A N 1
ATOM 2226 C CA . ALA A 1 297 ? 11.287 6.056 32.802 1.00 47.75 297 ALA A CA 1
ATOM 2227 C C . ALA A 1 297 ? 12.368 6.394 33.852 1.00 47.75 297 ALA A C 1
ATOM 2229 O O . ALA A 1 297 ? 13.234 7.223 33.576 1.00 47.75 297 ALA A O 1
ATOM 2230 N N . ASP A 1 298 ? 12.356 5.740 35.021 1.00 42.53 298 ASP A N 1
ATOM 2231 C CA . ASP A 1 298 ? 13.131 6.177 36.197 1.00 42.53 298 ASP A CA 1
ATOM 2232 C C . ASP A 1 298 ? 14.231 5.197 36.649 1.00 42.53 298 ASP A C 1
ATOM 2234 O O . ASP A 1 298 ? 14.720 5.243 37.779 1.00 42.53 298 ASP A O 1
ATOM 2238 N N . LYS A 1 299 ? 14.677 4.294 35.766 1.00 40.38 299 LYS A N 1
ATOM 2239 C CA . LYS A 1 299 ? 15.892 3.504 36.019 1.00 40.38 299 LYS A CA 1
ATOM 2240 C C . LYS A 1 299 ? 17.112 4.302 35.555 1.00 40.38 299 LYS A C 1
ATOM 2242 O O . LYS A 1 299 ? 17.368 4.343 34.350 1.00 40.38 299 LYS A O 1
ATOM 2247 N N . PRO A 1 300 ? 17.924 4.893 36.456 1.00 41.72 300 PRO A N 1
ATOM 2248 C CA . PRO A 1 300 ? 19.190 5.477 36.049 1.00 41.72 300 PRO A CA 1
ATOM 2249 C C . PRO A 1 300 ? 20.079 4.363 35.493 1.00 41.72 300 PRO A C 1
ATOM 2251 O O . PRO A 1 300 ? 20.572 3.498 36.219 1.00 41.72 300 PRO A O 1
ATOM 2254 N N . THR A 1 301 ? 20.294 4.371 34.179 1.00 48.81 301 THR A N 1
ATOM 2255 C CA . THR A 1 301 ? 21.347 3.579 33.549 1.00 48.81 301 THR A CA 1
ATOM 2256 C C . THR A 1 301 ? 22.687 4.083 34.061 1.00 48.81 301 THR A C 1
ATOM 2258 O O . THR A 1 301 ? 23.233 5.071 33.569 1.00 48.81 301 THR A O 1
ATOM 2261 N N . THR A 1 302 ? 23.232 3.402 35.064 1.00 43.00 302 THR A N 1
ATOM 2262 C CA . THR A 1 302 ? 24.616 3.586 35.492 1.00 43.00 302 THR A CA 1
ATOM 2263 C C . THR A 1 302 ? 25.527 3.157 34.345 1.00 43.00 302 THR A C 1
ATOM 2265 O O . THR A 1 302 ? 25.805 1.972 34.159 1.00 43.00 302 THR A O 1
ATOM 2268 N N . ILE A 1 303 ? 25.990 4.120 33.546 1.00 52.16 303 ILE A N 1
ATOM 2269 C CA . ILE A 1 303 ? 27.018 3.884 32.533 1.00 52.16 303 ILE A CA 1
ATOM 2270 C C . ILE A 1 303 ? 28.320 3.559 33.272 1.00 52.16 303 ILE A C 1
ATOM 2272 O O . ILE A 1 303 ? 29.006 4.450 33.774 1.00 52.16 303 ILE A O 1
ATOM 2276 N N . GLN A 1 304 ? 28.680 2.277 33.334 1.00 46.88 304 GLN A N 1
ATOM 2277 C CA . GLN A 1 304 ? 29.996 1.855 33.804 1.00 46.88 304 GLN A CA 1
ATOM 2278 C C . GLN A 1 304 ? 31.059 2.253 32.770 1.00 46.88 304 GLN A C 1
ATOM 2280 O O . GLN A 1 304 ? 31.333 1.530 31.813 1.00 46.88 304 GLN A O 1
ATOM 2285 N N . ARG A 1 305 ? 31.679 3.425 32.945 1.00 46.69 305 ARG A N 1
ATOM 2286 C CA . ARG A 1 305 ? 32.905 3.780 32.218 1.00 46.69 305 ARG A CA 1
ATOM 2287 C C . ARG A 1 305 ? 34.080 3.011 32.822 1.00 46.69 305 ARG A C 1
ATOM 2289 O O . ARG A 1 305 ? 34.436 3.255 33.969 1.00 46.69 305 ARG A O 1
ATOM 2296 N N . GLY A 1 306 ? 34.698 2.122 32.041 1.00 49.81 306 GLY A N 1
ATOM 2297 C CA . GLY A 1 306 ? 35.995 1.517 32.385 1.00 49.81 306 GLY A CA 1
ATOM 2298 C C . GLY A 1 306 ? 36.137 0.011 32.157 1.00 49.81 306 GLY A C 1
ATOM 2299 O O . GLY A 1 306 ? 37.240 -0.509 32.311 1.00 49.81 306 GLY A O 1
ATOM 2300 N N . VAL A 1 307 ? 35.083 -0.704 31.758 1.00 46.94 307 VAL A N 1
ATOM 2301 C CA . VAL A 1 307 ? 35.204 -2.134 31.437 1.00 46.94 307 VAL A CA 1
ATOM 2302 C C . VAL A 1 307 ? 35.699 -2.290 29.996 1.00 46.94 307 VAL A C 1
ATOM 2304 O O . VAL A 1 307 ? 35.060 -1.813 29.059 1.00 46.94 307 VAL A O 1
ATOM 2307 N N . LYS A 1 308 ? 36.845 -2.959 29.805 1.00 47.31 308 LYS A N 1
ATOM 2308 C CA . LYS A 1 308 ? 37.281 -3.438 28.484 1.00 47.31 308 LYS A CA 1
ATOM 2309 C C . LYS A 1 308 ? 36.232 -4.425 27.972 1.00 47.31 308 LYS A C 1
ATOM 2311 O O . LYS A 1 308 ? 36.206 -5.570 28.410 1.00 47.31 308 LYS A O 1
ATOM 2316 N N . LEU A 1 309 ? 35.371 -3.971 27.066 1.00 53.53 309 LEU A N 1
ATOM 2317 C CA . LEU A 1 309 ? 34.441 -4.839 26.356 1.00 53.53 309 LEU A CA 1
ATOM 2318 C C . LEU A 1 309 ? 35.254 -5.818 25.506 1.00 53.53 309 LEU A C 1
ATOM 2320 O O . LEU A 1 309 ? 36.002 -5.415 24.613 1.00 53.53 309 LEU A O 1
ATOM 2324 N N . THR A 1 310 ? 35.134 -7.107 25.807 1.00 55.06 310 THR A N 1
ATOM 2325 C CA . THR A 1 310 ? 35.615 -8.169 24.929 1.00 55.06 310 THR A CA 1
ATOM 2326 C C . THR A 1 310 ? 34.836 -8.062 23.617 1.00 55.06 310 THR A C 1
ATOM 2328 O O . THR A 1 310 ? 33.606 -7.993 23.665 1.00 55.06 310 THR A O 1
ATOM 2331 N N . PRO A 1 311 ? 35.499 -8.017 22.449 1.00 48.91 311 PRO A N 1
ATOM 2332 C CA . PRO A 1 311 ? 34.798 -7.931 21.178 1.00 48.91 311 PRO A CA 1
ATOM 2333 C C . PRO A 1 311 ? 33.881 -9.146 21.025 1.00 48.91 311 PRO A C 1
ATOM 2335 O O . PRO A 1 311 ? 34.347 -10.287 20.966 1.00 48.91 311 PRO A O 1
ATOM 2338 N N . VAL A 1 312 ? 32.574 -8.885 20.981 1.00 50.06 312 VAL A N 1
ATOM 2339 C CA . VAL A 1 312 ? 31.561 -9.867 20.603 1.00 50.06 312 VAL A CA 1
ATOM 2340 C C . VAL A 1 312 ? 31.867 -10.256 19.165 1.00 50.06 312 VAL A C 1
ATOM 2342 O O . VAL A 1 312 ? 31.680 -9.463 18.246 1.00 50.06 312 VAL A O 1
ATOM 2345 N N . ARG A 1 313 ? 32.405 -11.460 18.973 1.00 52.62 313 ARG A N 1
ATOM 2346 C CA . ARG A 1 313 ? 32.475 -12.065 17.646 1.00 52.62 313 ARG A CA 1
ATOM 2347 C C . ARG A 1 313 ? 31.077 -12.591 17.332 1.00 52.62 313 ARG A C 1
ATOM 2349 O O . ARG A 1 313 ? 30.599 -13.429 18.101 1.00 52.62 313 ARG A O 1
ATOM 2356 N N . PRO A 1 314 ? 30.420 -12.128 16.257 1.00 51.16 314 PRO A N 1
ATOM 2357 C CA . PRO A 1 314 ? 29.234 -12.796 15.753 1.00 51.16 314 PRO A CA 1
ATOM 2358 C C . PRO A 1 314 ? 29.620 -14.247 15.477 1.00 51.16 314 PRO A C 1
ATOM 2360 O O . PRO A 1 314 ? 30.562 -14.514 14.728 1.00 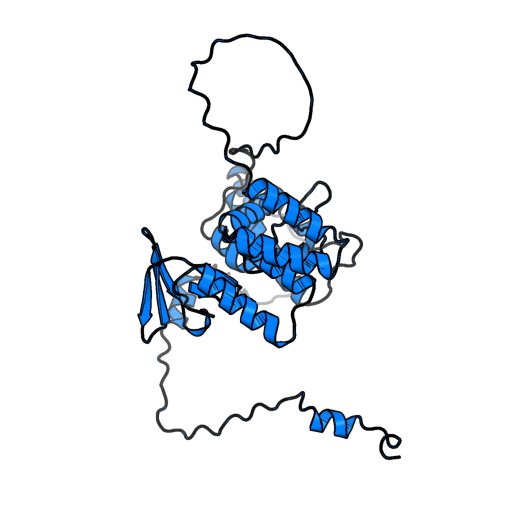51.16 314 PRO A O 1
ATOM 2363 N N . ARG A 1 315 ? 28.961 -15.183 16.155 1.00 51.03 315 ARG A N 1
ATOM 2364 C CA . ARG A 1 315 ? 29.050 -16.595 15.809 1.00 51.03 315 ARG A CA 1
ATOM 2365 C C . ARG A 1 315 ? 28.111 -16.744 14.623 1.00 51.03 315 ARG A C 1
ATOM 2367 O O . ARG A 1 315 ? 26.907 -16.839 14.811 1.00 51.03 315 ARG A O 1
ATOM 2374 N N . ASP A 1 316 ? 28.661 -16.592 13.426 1.00 66.56 316 ASP A N 1
ATOM 2375 C CA . ASP A 1 316 ? 27.922 -16.833 12.196 1.00 66.56 316 ASP A CA 1
ATOM 2376 C C . ASP A 1 316 ? 27.600 -18.330 12.146 1.00 66.56 316 ASP A C 1
ATOM 2378 O O . ASP A 1 316 ? 28.465 -19.168 11.892 1.00 66.56 316 ASP A O 1
ATOM 2382 N N . GLU A 1 317 ? 26.365 -18.675 12.509 1.00 60.66 317 GLU A N 1
ATOM 2383 C CA . GLU A 1 317 ? 25.850 -20.049 12.480 1.00 60.66 317 GLU A CA 1
ATOM 2384 C C . GLU A 1 317 ? 25.747 -20.588 11.042 1.00 60.66 317 GLU A C 1
ATOM 2386 O O . GLU A 1 317 ? 25.484 -21.773 10.847 1.00 60.66 317 GLU A O 1
ATOM 2391 N N . PHE A 1 318 ? 26.001 -19.733 10.046 1.00 52.31 318 PHE A N 1
ATOM 2392 C CA . PHE A 1 318 ? 25.966 -20.028 8.625 1.00 52.31 318 PHE A CA 1
ATOM 2393 C C . PHE A 1 318 ? 27.305 -19.738 7.925 1.00 52.31 318 PHE A C 1
ATOM 2395 O O . PHE A 1 318 ? 27.320 -19.389 6.746 1.00 52.31 318 PHE A O 1
ATOM 2402 N N . ASP A 1 319 ? 28.438 -19.937 8.616 1.00 73.88 319 ASP A N 1
ATOM 2403 C CA . ASP A 1 319 ? 29.761 -19.910 7.977 1.00 73.88 319 ASP A CA 1
ATOM 2404 C C . ASP A 1 319 ? 29.822 -20.967 6.847 1.00 73.88 319 ASP A C 1
ATOM 2406 O O . ASP A 1 319 ? 29.814 -22.179 7.124 1.00 73.88 319 ASP A O 1
ATOM 2410 N N . PRO A 1 320 ? 29.913 -20.546 5.567 1.00 70.00 320 PRO A N 1
ATOM 2411 C CA . PRO A 1 320 ? 29.895 -21.456 4.428 1.00 70.00 320 PRO A CA 1
ATOM 2412 C C . PRO A 1 320 ? 31.056 -22.449 4.462 1.00 70.00 320 PRO A C 1
ATOM 2414 O O . PRO A 1 320 ? 30.922 -23.568 3.972 1.00 70.00 320 PRO A O 1
ATOM 2417 N N . ALA A 1 321 ? 32.195 -22.077 5.054 1.00 69.69 321 ALA A N 1
ATOM 2418 C CA . ALA A 1 321 ? 33.352 -22.955 5.153 1.00 69.69 321 ALA A CA 1
ATOM 2419 C C . ALA A 1 321 ? 33.094 -24.111 6.129 1.00 69.69 321 ALA A C 1
ATOM 2421 O O . ALA A 1 321 ? 33.461 -25.251 5.831 1.00 69.69 321 ALA A O 1
ATOM 2422 N N . VAL A 1 322 ? 32.419 -23.844 7.254 1.00 71.25 322 VAL A N 1
ATOM 2423 C CA . VAL A 1 322 ? 32.026 -24.858 8.250 1.00 71.25 322 VAL A CA 1
ATOM 2424 C C . VAL A 1 322 ? 30.919 -25.761 7.700 1.00 71.25 322 VAL A C 1
ATOM 2426 O O . VAL A 1 322 ? 30.980 -26.981 7.852 1.00 71.25 322 VAL A O 1
ATOM 2429 N N . PHE A 1 323 ? 29.941 -25.186 6.998 1.00 73.50 323 PHE A N 1
ATOM 2430 C CA . PHE A 1 323 ? 28.872 -25.947 6.351 1.00 73.50 323 PHE A CA 1
ATOM 2431 C C . PHE A 1 323 ? 29.419 -26.883 5.264 1.00 73.50 323 PHE A C 1
ATOM 2433 O O . PHE A 1 323 ? 29.134 -28.084 5.276 1.00 73.50 323 PHE A O 1
ATOM 2440 N N . ASN A 1 324 ? 30.279 -26.361 4.382 1.00 74.75 324 ASN A N 1
ATOM 2441 C CA . ASN A 1 324 ? 30.890 -27.133 3.303 1.00 74.75 324 ASN A CA 1
ATOM 2442 C C . ASN A 1 324 ? 31.823 -28.224 3.833 1.00 74.75 324 ASN A C 1
ATOM 2444 O O . ASN A 1 324 ? 31.866 -29.298 3.249 1.00 74.75 324 ASN A O 1
ATOM 2448 N N . THR A 1 325 ? 32.527 -28.007 4.949 1.00 74.75 325 THR A N 1
ATOM 2449 C CA . THR A 1 325 ? 33.337 -29.072 5.570 1.00 74.75 325 THR A CA 1
ATOM 2450 C C . THR A 1 325 ? 32.488 -30.158 6.223 1.00 74.75 325 THR A C 1
ATOM 2452 O O . THR A 1 325 ? 32.859 -31.326 6.150 1.00 74.75 325 THR A O 1
ATOM 2455 N N . GLN A 1 326 ? 31.345 -29.817 6.824 1.00 75.94 326 GLN A N 1
ATOM 2456 C CA . GLN A 1 326 ? 30.448 -30.810 7.431 1.00 75.94 326 GLN A CA 1
ATOM 2457 C C . GLN A 1 326 ? 29.647 -31.624 6.406 1.00 75.94 326 GLN A C 1
ATOM 2459 O O . GLN A 1 326 ? 29.284 -32.761 6.696 1.00 75.94 326 GLN A O 1
ATOM 2464 N N . HIS A 1 327 ? 29.368 -31.059 5.229 1.00 74.62 327 HIS A N 1
ATOM 2465 C CA . HIS A 1 327 ? 28.486 -31.669 4.225 1.00 74.62 327 HIS A CA 1
ATOM 2466 C C . HIS A 1 327 ? 29.219 -32.148 2.961 1.00 74.62 327 HIS A C 1
ATOM 2468 O O . HIS A 1 327 ? 28.566 -32.604 2.020 1.00 74.62 327 HIS A O 1
ATOM 2474 N N . ARG A 1 328 ? 30.560 -32.095 2.934 1.00 74.00 328 ARG A N 1
ATOM 2475 C CA . ARG A 1 328 ? 31.363 -32.621 1.821 1.00 74.00 328 ARG A CA 1
ATOM 2476 C C . ARG A 1 328 ? 31.230 -34.138 1.734 1.00 74.00 328 ARG A C 1
ATOM 2478 O O . ARG A 1 328 ? 31.428 -34.837 2.731 1.00 74.00 328 ARG A O 1
ATOM 2485 N N . ARG A 1 329 ? 30.922 -34.667 0.548 1.00 74.31 329 ARG A N 1
ATOM 2486 C CA . ARG A 1 329 ? 30.908 -36.116 0.319 1.00 74.31 329 ARG A CA 1
ATOM 2487 C C . ARG A 1 329 ? 32.310 -36.568 -0.108 1.00 74.31 329 ARG A C 1
ATOM 2489 O O . ARG A 1 329 ? 32.987 -35.830 -0.815 1.00 74.31 329 ARG A O 1
ATOM 2496 N N . PRO A 1 330 ? 32.748 -37.792 0.240 1.00 66.62 330 PRO A N 1
ATOM 2497 C CA . PRO A 1 330 ? 34.071 -38.301 -0.148 1.00 66.62 330 PRO A CA 1
ATOM 2498 C C . PRO A 1 330 ? 34.310 -38.423 -1.664 1.00 66.62 330 PRO A C 1
ATOM 2500 O O . PRO A 1 330 ? 35.411 -38.762 -2.071 1.00 66.62 330 PRO A O 1
ATOM 2503 N N . GLN A 1 331 ? 33.281 -38.207 -2.488 1.00 64.00 331 GLN A N 1
ATOM 2504 C CA . GLN A 1 331 ? 33.340 -38.288 -3.951 1.00 64.00 331 GLN A CA 1
ATOM 2505 C C . GLN A 1 331 ? 33.708 -36.950 -4.617 1.00 64.00 331 GLN A C 1
ATOM 2507 O O . GLN A 1 331 ? 33.893 -36.919 -5.825 1.00 64.00 331 GLN A O 1
ATOM 2512 N N . ASP A 1 332 ? 33.837 -35.862 -3.849 1.00 60.91 332 ASP A N 1
ATOM 2513 C CA . ASP A 1 332 ? 34.116 -34.513 -4.370 1.00 60.91 332 ASP A CA 1
ATOM 2514 C C . ASP A 1 332 ? 35.632 -34.193 -4.459 1.00 60.91 332 ASP A C 1
ATOM 2516 O O . ASP A 1 332 ? 36.008 -33.021 -4.553 1.00 60.91 332 ASP A O 1
ATOM 2520 N N . ASP A 1 333 ? 36.500 -35.210 -4.359 1.00 60.88 333 ASP A N 1
ATOM 2521 C CA . ASP A 1 333 ? 37.974 -35.113 -4.423 1.00 60.88 333 ASP A CA 1
ATOM 2522 C C . ASP A 1 333 ? 38.593 -35.954 -5.577 1.00 60.88 333 ASP A C 1
ATOM 2524 O O . ASP A 1 333 ? 39.806 -36.177 -5.580 1.00 60.88 333 ASP A O 1
ATOM 2528 N N . GLU A 1 334 ? 37.795 -36.399 -6.562 1.00 47.88 334 GLU A N 1
ATOM 2529 C CA . GLU A 1 334 ? 38.277 -36.981 -7.840 1.00 47.88 334 GLU A CA 1
ATOM 2530 C C . GLU A 1 334 ? 38.200 -35.997 -9.018 1.00 47.88 334 GLU A C 1
ATOM 2532 O O . GLU A 1 334 ? 37.150 -35.335 -9.188 1.00 47.88 334 GLU A O 1
#

Secondary structure (DSSP, 8-state):
-EETTS-B--SEEEEETTEEEEE-SS-EEEE-GGGEEE--SSHHHHHHHHHHHHGGG---HHHHHHHHHHHHHTT-HHHHHHHHHHHHHH-S--HHHHHHHHHHHHHHSPPPPPPP---------------------S--TTSPPPPTTHHHHIIIIIHHHHIIIIITTSTTSSS-SSS-----TTTTT---HHHHHHHHHHHHTT--SS-GGG-HHHHHHHS-BTTBPPP-SHHHHHHHHHHHHHHHHHHHHT--HHHHHHHTT-----------------------HHHHHHHHHT------TT----------TT-HHHHHHHH--TTTT-